Protein AF-A0A519UB08-F1 (afdb_monomer)

Structure (mmCIF, N/CA/C/O backbone):
data_AF-A0A519UB08-F1
#
_entry.id   AF-A0A519UB08-F1
#
loop_
_atom_site.group_PDB
_atom_site.id
_atom_site.type_symbol
_atom_site.label_atom_id
_atom_site.label_alt_id
_atom_site.label_comp_id
_atom_site.label_asym_id
_atom_site.label_entity_id
_atom_site.label_seq_id
_atom_site.pdbx_PDB_ins_code
_atom_site.Cartn_x
_atom_site.Cartn_y
_atom_site.Cartn_z
_atom_site.occupancy
_atom_site.B_iso_or_equiv
_atom_site.auth_seq_id
_atom_site.auth_comp_id
_atom_site.auth_asym_id
_atom_site.auth_atom_id
_atom_site.pdbx_PDB_model_num
ATOM 1 N N . MET A 1 1 ? 8.894 6.013 -10.004 1.00 46.44 1 MET A N 1
ATOM 2 C CA . MET A 1 1 ? 9.087 6.315 -11.440 1.00 46.44 1 MET A CA 1
ATOM 3 C C . MET A 1 1 ? 10.059 5.313 -12.076 1.00 46.44 1 MET A C 1
ATOM 5 O O . MET A 1 1 ? 11.119 5.698 -12.538 1.00 46.44 1 MET A O 1
ATOM 9 N N . CYS A 1 2 ? 9.689 4.027 -12.126 1.00 53.75 2 CYS A N 1
ATOM 10 C CA . CYS A 1 2 ? 10.427 3.008 -12.895 1.00 53.75 2 CYS A CA 1
ATOM 11 C C . CYS A 1 2 ? 9.650 2.524 -14.133 1.00 53.75 2 CYS A C 1
ATOM 13 O O . CYS A 1 2 ? 10.208 1.799 -14.945 1.00 53.75 2 CYS A O 1
ATOM 15 N N . ALA A 1 3 ? 8.389 2.946 -14.306 1.00 58.19 3 ALA A N 1
ATOM 16 C CA . ALA A 1 3 ? 7.498 2.404 -15.331 1.00 58.19 3 ALA A CA 1
ATOM 17 C C . ALA A 1 3 ? 7.994 2.671 -16.762 1.00 58.19 3 ALA A C 1
ATOM 19 O O . ALA A 1 3 ? 8.095 1.733 -17.538 1.00 58.19 3 ALA A O 1
ATOM 20 N N . ALA A 1 4 ? 8.403 3.902 -17.094 1.00 56.25 4 ALA A N 1
ATOM 21 C CA . ALA A 1 4 ? 8.854 4.228 -18.452 1.00 56.25 4 ALA A CA 1
ATOM 22 C C . ALA A 1 4 ? 10.179 3.535 -18.832 1.00 56.25 4 ALA A C 1
ATOM 24 O O . ALA A 1 4 ? 10.293 2.973 -19.916 1.00 56.25 4 ALA A O 1
ATOM 25 N N . ALA A 1 5 ? 11.174 3.509 -17.935 1.00 57.78 5 ALA A N 1
ATOM 26 C CA . ALA A 1 5 ? 12.449 2.827 -18.193 1.00 57.78 5 ALA A CA 1
ATOM 27 C C . ALA A 1 5 ? 12.296 1.294 -18.237 1.00 57.78 5 ALA A C 1
ATOM 29 O O . ALA A 1 5 ? 12.971 0.634 -19.028 1.00 57.78 5 ALA A O 1
ATOM 30 N N . ALA A 1 6 ? 11.386 0.732 -17.433 1.00 60.41 6 ALA A N 1
ATOM 31 C CA . ALA A 1 6 ? 11.046 -0.688 -17.473 1.00 60.41 6 ALA A CA 1
ATOM 32 C C . ALA A 1 6 ? 10.273 -1.056 -18.749 1.00 60.41 6 ALA A C 1
ATOM 34 O O . ALA A 1 6 ? 10.604 -2.050 -19.386 1.00 60.41 6 ALA A O 1
ATOM 35 N N . GLN A 1 7 ? 9.312 -0.230 -19.176 1.00 63.66 7 GLN A N 1
ATOM 36 C CA . GLN A 1 7 ? 8.574 -0.417 -20.431 1.00 63.66 7 GLN A CA 1
ATOM 37 C C . GLN A 1 7 ? 9.490 -0.309 -21.655 1.00 63.66 7 GLN A C 1
ATOM 39 O O . GLN A 1 7 ? 9.369 -1.111 -22.577 1.00 63.66 7 GLN A O 1
ATOM 44 N N . LEU A 1 8 ? 10.455 0.616 -21.648 1.00 65.19 8 LEU A N 1
ATOM 45 C CA . LEU A 1 8 ? 11.463 0.720 -22.709 1.00 65.19 8 LEU A CA 1
ATOM 46 C C . LEU A 1 8 ? 12.459 -0.449 -22.682 1.00 65.19 8 LEU A C 1
ATOM 48 O O . LEU A 1 8 ? 12.879 -0.913 -23.739 1.00 65.19 8 LEU A O 1
ATOM 52 N N . GLY A 1 9 ? 12.789 -0.977 -21.499 1.00 57.78 9 GLY A N 1
ATOM 53 C CA . GLY A 1 9 ? 13.555 -2.219 -21.359 1.00 57.78 9 GLY A CA 1
ATOM 54 C C . GLY A 1 9 ? 12.813 -3.440 -21.912 1.00 57.78 9 GLY A C 1
ATOM 55 O O . GLY A 1 9 ? 13.413 -4.265 -22.597 1.00 57.78 9 GLY A O 1
ATOM 56 N N . LEU A 1 10 ? 11.499 -3.516 -21.685 1.00 55.44 10 LEU A N 1
ATOM 57 C CA . LEU A 1 10 ? 10.636 -4.559 -22.238 1.00 55.44 10 LEU A CA 1
ATOM 58 C C . LEU A 1 10 ? 10.530 -4.436 -23.769 1.00 55.44 10 LEU A C 1
ATOM 60 O O . LEU A 1 10 ? 10.737 -5.407 -24.489 1.00 55.44 10 LEU A O 1
ATOM 64 N N . ALA A 1 11 ? 10.312 -3.225 -24.286 1.00 58.72 11 ALA A N 1
ATOM 65 C CA . ALA A 1 11 ? 10.303 -2.936 -25.722 1.00 58.72 11 ALA A CA 1
ATOM 66 C C . ALA A 1 11 ? 11.639 -3.303 -26.401 1.00 58.72 11 ALA A C 1
ATOM 68 O O . ALA A 1 11 ? 11.658 -3.871 -27.494 1.00 58.72 11 ALA A O 1
ATOM 69 N N . ALA A 1 12 ? 12.763 -3.044 -25.729 1.00 59.25 12 ALA A N 1
ATOM 70 C CA . ALA A 1 12 ? 14.092 -3.443 -26.183 1.00 59.25 12 ALA A CA 1
ATOM 71 C C . ALA A 1 12 ? 14.315 -4.966 -26.173 1.00 59.25 12 ALA A C 1
ATOM 73 O O . ALA A 1 12 ? 15.102 -5.463 -26.983 1.00 59.25 12 ALA A O 1
ATOM 74 N N . ALA A 1 13 ? 13.648 -5.702 -25.276 1.00 65.00 13 ALA A N 1
ATOM 75 C CA . ALA A 1 13 ? 13.647 -7.165 -25.265 1.00 65.00 13 ALA A CA 1
ATOM 76 C C . ALA A 1 13 ? 12.837 -7.749 -26.440 1.00 65.00 13 ALA A C 1
ATOM 78 O O . ALA A 1 13 ? 13.168 -8.822 -26.933 1.00 65.00 13 ALA A O 1
ATOM 79 N N . HIS A 1 14 ? 11.857 -7.001 -26.959 1.00 65.31 14 HIS A N 1
ATOM 80 C CA . HIS A 1 14 ? 11.093 -7.324 -28.171 1.00 65.31 14 HIS A CA 1
ATOM 81 C C . HIS A 1 14 ? 11.719 -6.774 -29.473 1.00 65.31 14 HIS A C 1
ATOM 83 O O . HIS A 1 14 ? 11.021 -6.565 -30.461 1.00 65.31 14 HIS A O 1
ATOM 89 N N . ASN A 1 15 ? 13.042 -6.558 -29.503 1.00 65.38 15 ASN A N 1
ATOM 90 C CA . ASN A 1 15 ? 13.818 -6.126 -30.681 1.00 65.38 15 ASN A CA 1
ATOM 91 C C . ASN A 1 15 ? 13.443 -4.760 -31.288 1.00 65.38 15 ASN A C 1
ATOM 93 O O . ASN A 1 15 ? 13.808 -4.466 -32.428 1.00 65.38 15 ASN A O 1
ATOM 97 N N . LEU A 1 16 ? 12.798 -3.870 -30.531 1.00 68.06 16 LEU A N 1
ATOM 98 C CA . LEU A 1 16 ? 12.629 -2.485 -30.970 1.00 68.06 16 LEU A CA 1
ATOM 99 C C . LEU A 1 16 ? 13.967 -1.742 -30.839 1.00 68.06 16 LEU A C 1
ATOM 101 O O . LEU A 1 16 ? 14.353 -1.287 -29.762 1.00 68.06 16 LEU A O 1
ATOM 105 N N . ALA A 1 17 ? 14.687 -1.631 -31.958 1.00 62.84 17 ALA A N 1
ATOM 106 C CA . ALA A 1 17 ? 16.029 -1.048 -32.049 1.00 62.84 17 ALA A CA 1
ATOM 107 C C . ALA A 1 17 ? 16.136 0.375 -31.459 1.00 62.84 17 ALA A C 1
ATOM 109 O O . ALA A 1 17 ? 17.162 0.750 -30.895 1.00 62.84 17 ALA A O 1
ATOM 110 N N . THR A 1 18 ? 15.057 1.158 -31.520 1.00 71.25 18 THR A N 1
ATOM 111 C CA . THR A 1 18 ? 14.985 2.531 -30.994 1.00 71.25 18 THR A CA 1
ATOM 112 C C . THR A 1 18 ? 14.777 2.607 -29.477 1.00 71.25 18 THR A C 1
ATOM 114 O O . THR A 1 18 ? 15.004 3.661 -28.881 1.00 71.25 18 THR A O 1
ATOM 117 N N . ALA A 1 19 ? 14.388 1.508 -28.822 1.00 73.94 19 ALA A N 1
ATOM 118 C CA . ALA A 1 19 ? 14.025 1.508 -27.405 1.00 73.94 19 ALA A CA 1
ATOM 119 C C . ALA A 1 19 ? 15.244 1.542 -26.468 1.00 73.94 19 ALA A C 1
ATOM 121 O O . ALA A 1 19 ? 15.178 2.134 -25.392 1.00 73.94 19 ALA A O 1
ATOM 122 N N . ARG A 1 20 ? 16.382 0.962 -26.877 1.00 75.50 20 ARG A N 1
ATOM 123 C CA . ARG A 1 20 ? 17.602 0.911 -26.047 1.00 75.50 20 ARG A CA 1
ATOM 124 C C . ARG A 1 20 ? 18.262 2.284 -25.844 1.00 75.50 20 ARG A C 1
ATOM 126 O O . ARG A 1 20 ? 18.583 2.604 -24.698 1.00 75.50 20 ARG A O 1
ATOM 133 N N . PRO A 1 21 ? 18.427 3.135 -26.878 1.00 78.69 21 PRO A N 1
ATOM 134 C CA . PRO A 1 21 ? 18.885 4.511 -26.674 1.00 78.69 21 PRO A CA 1
ATOM 135 C C . PRO A 1 21 ? 17.932 5.327 -25.790 1.00 78.69 21 PRO A C 1
ATOM 137 O O . PRO A 1 21 ? 18.381 6.060 -24.910 1.00 78.69 21 PRO A O 1
ATOM 140 N N . ALA A 1 22 ? 16.617 5.159 -25.973 1.00 79.00 22 ALA A N 1
ATOM 141 C CA . ALA A 1 22 ? 15.606 5.825 -25.153 1.00 79.00 22 ALA A CA 1
ATOM 142 C C . ALA A 1 22 ? 15.660 5.369 -23.682 1.00 79.00 22 ALA A C 1
ATOM 144 O O . ALA A 1 22 ? 15.527 6.191 -22.777 1.00 79.00 22 ALA A O 1
ATOM 145 N N . GLN A 1 23 ? 15.924 4.083 -23.430 1.00 78.31 23 GLN A N 1
ATOM 146 C CA . GLN A 1 23 ? 16.116 3.542 -22.084 1.00 78.31 23 GLN A CA 1
ATOM 147 C C . GLN A 1 23 ? 17.335 4.162 -21.389 1.00 78.31 23 GLN A C 1
ATOM 149 O O . GLN A 1 23 ? 17.236 4.553 -20.227 1.00 78.31 23 GLN A O 1
ATOM 154 N N . ALA A 1 24 ? 18.469 4.286 -22.087 1.00 80.19 24 ALA A N 1
ATOM 155 C CA . ALA A 1 24 ? 19.675 4.894 -21.524 1.00 80.19 24 ALA A CA 1
ATOM 156 C C . ALA A 1 24 ? 19.430 6.356 -21.105 1.00 80.19 24 ALA A C 1
ATOM 158 O O . ALA A 1 24 ? 19.791 6.751 -19.996 1.00 80.19 24 ALA A O 1
ATOM 159 N N . TRP A 1 25 ? 18.732 7.133 -21.940 1.00 77.88 25 TRP A N 1
ATOM 160 C CA . TRP A 1 25 ? 18.330 8.503 -21.607 1.00 77.88 25 TRP A CA 1
ATOM 161 C C . TRP A 1 25 ? 17.322 8.574 -20.459 1.00 77.88 25 TRP A C 1
ATOM 163 O O . TRP A 1 25 ? 17.465 9.415 -19.573 1.00 77.88 25 TRP A O 1
ATOM 173 N N . ALA A 1 26 ? 16.332 7.681 -20.428 1.00 77.81 26 ALA A N 1
ATOM 174 C CA . ALA A 1 26 ? 15.358 7.625 -19.343 1.00 77.81 26 ALA A CA 1
ATOM 175 C C . ALA A 1 26 ? 16.027 7.332 -17.988 1.00 77.81 26 ALA A C 1
ATOM 177 O O . ALA A 1 26 ? 15.677 7.959 -16.991 1.00 77.81 26 ALA A O 1
ATOM 178 N N . LEU A 1 27 ? 17.016 6.430 -17.955 1.00 76.81 27 LEU A N 1
ATOM 179 C CA . LEU A 1 27 ? 17.805 6.129 -16.754 1.00 76.81 27 LEU A CA 1
ATOM 180 C C . LEU A 1 27 ? 18.659 7.326 -16.319 1.00 76.81 27 LEU A C 1
ATOM 182 O O . LEU A 1 27 ? 18.700 7.652 -15.133 1.00 76.81 27 LEU A O 1
ATOM 186 N N . ALA A 1 28 ? 19.293 8.014 -17.272 1.00 78.12 28 ALA A N 1
ATOM 187 C CA . ALA A 1 28 ? 20.093 9.203 -16.990 1.00 78.12 28 ALA A CA 1
ATOM 188 C C . ALA A 1 28 ? 19.239 10.323 -16.372 1.00 78.12 28 ALA A C 1
ATOM 190 O O . ALA A 1 28 ? 19.578 10.855 -15.316 1.00 78.12 28 ALA A O 1
ATOM 191 N N . LEU A 1 29 ? 18.080 10.612 -16.974 1.00 73.38 29 LEU A N 1
ATOM 192 C CA . LEU A 1 29 ? 17.136 11.626 -16.491 1.00 73.38 29 LEU A CA 1
ATOM 193 C C . LEU A 1 29 ? 16.456 11.236 -15.170 1.00 73.38 29 LEU A C 1
ATOM 195 O O . LEU A 1 29 ? 16.048 12.114 -14.414 1.00 73.38 29 LEU A O 1
ATOM 199 N N . ALA A 1 30 ? 16.349 9.939 -14.873 1.00 67.12 30 ALA A N 1
ATOM 200 C CA . ALA A 1 30 ? 15.850 9.424 -13.599 1.00 67.12 30 ALA A CA 1
ATOM 201 C C . ALA A 1 30 ? 16.894 9.468 -12.465 1.00 67.12 30 ALA A C 1
ATOM 203 O O . ALA A 1 30 ? 16.614 8.989 -11.366 1.00 67.12 30 ALA A O 1
ATOM 204 N N . GLY A 1 31 ? 18.088 10.020 -12.714 1.00 72.00 31 GLY A N 1
ATOM 205 C CA . GLY A 1 31 ? 19.156 10.113 -11.719 1.00 72.00 31 GLY A CA 1
ATOM 206 C C . GLY A 1 31 ? 19.908 8.799 -11.496 1.00 72.00 31 GLY A C 1
ATOM 207 O O . GLY A 1 31 ? 20.496 8.612 -10.437 1.00 72.00 31 GLY A O 1
ATOM 208 N N . GLN A 1 32 ? 19.904 7.885 -12.473 1.00 76.50 32 GLN A N 1
ATOM 209 C CA . GLN A 1 32 ? 20.637 6.613 -12.426 1.00 76.50 32 GLN A CA 1
ATOM 210 C C . GLN A 1 32 ? 21.772 6.583 -13.471 1.00 76.50 32 GLN A C 1
ATOM 212 O O . GLN A 1 32 ? 21.718 5.802 -14.429 1.00 76.50 32 GLN A O 1
ATOM 217 N N . PRO A 1 33 ? 22.816 7.423 -13.325 1.00 76.50 33 PRO A N 1
ATOM 218 C CA . PRO A 1 33 ? 23.857 7.584 -14.341 1.00 76.50 33 PRO A CA 1
ATOM 219 C C . PRO A 1 33 ? 24.670 6.304 -14.577 1.00 76.50 33 PRO A C 1
ATOM 221 O O . PRO A 1 33 ? 25.009 6.008 -15.720 1.00 76.50 33 PRO A O 1
ATOM 224 N N . ASP A 1 34 ? 24.928 5.498 -13.542 1.00 75.69 34 ASP A N 1
ATOM 225 C CA . ASP A 1 34 ? 25.678 4.242 -13.692 1.00 75.69 34 ASP A CA 1
ATOM 226 C C . ASP A 1 34 ? 24.890 3.193 -14.485 1.00 75.69 34 ASP A C 1
ATOM 228 O O . ASP A 1 34 ? 25.441 2.504 -15.347 1.00 75.69 34 ASP A O 1
ATOM 232 N N . SER A 1 35 ? 23.570 3.136 -14.278 1.00 79.00 35 SER A N 1
ATOM 233 C CA . SER A 1 35 ? 22.683 2.265 -15.059 1.00 79.00 35 SER A CA 1
ATOM 234 C C . SER A 1 35 ? 22.573 2.736 -16.511 1.00 79.00 35 SER A C 1
ATOM 236 O O . SER A 1 35 ? 22.609 1.917 -17.429 1.00 79.00 35 SER A O 1
ATOM 238 N N . ALA A 1 36 ? 22.518 4.051 -16.745 1.00 80.69 36 ALA A N 1
ATOM 239 C CA . ALA A 1 36 ? 22.548 4.621 -18.090 1.00 80.69 36 ALA A CA 1
ATOM 240 C C . ALA A 1 36 ? 23.856 4.292 -18.835 1.00 80.69 36 ALA A C 1
ATOM 242 O O . ALA A 1 36 ? 23.812 3.881 -19.997 1.00 80.69 36 ALA A O 1
ATOM 243 N N . ARG A 1 37 ? 25.014 4.394 -18.161 1.00 81.62 37 ARG A N 1
ATOM 244 C CA . ARG A 1 37 ? 26.322 4.017 -18.731 1.00 81.62 37 ARG A CA 1
ATOM 245 C C . ARG A 1 37 ? 26.382 2.537 -19.082 1.00 81.62 37 ARG A C 1
ATOM 247 O O . ARG A 1 37 ? 26.845 2.205 -20.168 1.00 81.62 37 ARG A O 1
ATOM 254 N N . ALA A 1 38 ? 25.883 1.657 -18.216 1.00 82.38 38 ALA A N 1
ATOM 255 C CA . ALA A 1 38 ? 25.860 0.221 -18.485 1.00 82.38 38 ALA A CA 1
ATOM 256 C C . ALA A 1 38 ? 25.028 -0.119 -19.738 1.00 82.38 38 ALA A C 1
ATOM 258 O O . ALA A 1 38 ? 25.440 -0.940 -20.559 1.00 82.38 38 ALA A O 1
ATOM 259 N N . VAL A 1 39 ? 23.880 0.542 -19.934 1.00 81.31 39 VAL A N 1
ATOM 260 C CA . VAL A 1 39 ? 23.062 0.375 -21.150 1.00 81.31 39 VAL A CA 1
ATOM 261 C C . VAL A 1 39 ? 23.777 0.937 -22.385 1.00 81.31 39 VAL A C 1
ATOM 263 O O . VAL A 1 39 ? 23.807 0.278 -23.424 1.00 81.31 39 VAL A O 1
ATOM 266 N N . ALA A 1 40 ? 24.416 2.104 -22.275 1.00 84.50 40 ALA A N 1
ATOM 267 C CA . ALA A 1 40 ? 25.185 2.702 -23.366 1.00 84.50 40 ALA A CA 1
ATOM 268 C C . ALA A 1 40 ? 26.414 1.857 -23.767 1.00 84.50 40 ALA A C 1
ATOM 270 O O . ALA A 1 40 ? 26.675 1.677 -24.954 1.00 84.50 40 ALA A O 1
ATOM 271 N N . GLN A 1 41 ? 27.120 1.248 -22.810 1.00 86.56 41 GLN A N 1
ATOM 272 C CA . GLN A 1 41 ? 28.219 0.311 -23.084 1.00 86.56 41 GLN A CA 1
ATOM 273 C C . GLN A 1 41 ? 27.735 -0.937 -23.831 1.00 86.56 41 GLN A C 1
ATOM 275 O O . GLN A 1 41 ? 28.374 -1.369 -24.789 1.00 86.56 41 GLN A O 1
ATOM 280 N N . ARG A 1 42 ? 26.573 -1.486 -23.453 1.00 82.62 42 ARG A N 1
ATOM 281 C CA . ARG A 1 42 ? 25.960 -2.626 -24.157 1.00 82.62 42 ARG A CA 1
ATOM 282 C C . ARG A 1 42 ? 25.529 -2.279 -25.584 1.00 82.62 42 ARG A C 1
ATOM 284 O O . ARG A 1 42 ? 25.587 -3.147 -26.448 1.00 82.62 42 ARG A O 1
ATOM 291 N N . LEU A 1 43 ? 25.134 -1.031 -25.846 1.00 83.56 43 LEU A N 1
ATOM 292 C CA . LEU A 1 43 ? 24.859 -0.540 -27.203 1.00 83.56 43 LEU A CA 1
ATOM 293 C C . LEU A 1 43 ? 26.124 -0.513 -28.072 1.00 83.56 43 LEU A C 1
ATOM 295 O O . LEU A 1 43 ? 26.077 -0.909 -29.233 1.00 83.56 43 LEU A O 1
ATOM 299 N N . VAL A 1 44 ? 27.262 -0.100 -27.507 1.00 86.62 44 VAL A N 1
ATOM 300 C CA . VAL A 1 44 ? 28.554 -0.081 -28.215 1.00 86.62 44 VAL A CA 1
ATOM 301 C C . VAL A 1 44 ? 29.097 -1.493 -28.451 1.00 86.62 44 VAL A C 1
ATOM 303 O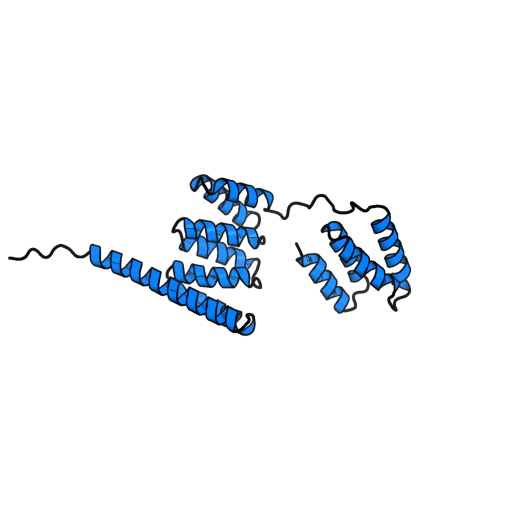 O . VAL A 1 44 ? 29.605 -1.780 -29.534 1.00 86.62 44 VAL A O 1
ATOM 306 N N . ALA A 1 45 ? 28.961 -2.384 -27.466 1.00 82.25 45 ALA A N 1
ATOM 307 C CA . ALA A 1 45 ? 29.409 -3.776 -27.549 1.00 82.25 45 ALA A CA 1
ATOM 308 C C . ALA A 1 45 ? 28.456 -4.688 -28.350 1.00 82.25 45 ALA A C 1
ATOM 310 O O . ALA A 1 45 ? 28.763 -5.856 -28.582 1.00 82.25 45 ALA A O 1
ATOM 311 N N . GLY A 1 46 ? 27.290 -4.177 -28.755 1.00 81.50 46 GLY A N 1
ATOM 312 C CA . GLY A 1 46 ? 26.265 -4.947 -29.444 1.00 81.50 46 GLY A CA 1
ATOM 313 C C . GLY A 1 46 ? 26.627 -5.331 -30.892 1.00 81.50 46 GLY A C 1
ATOM 314 O O . GLY A 1 46 ? 27.467 -4.692 -31.541 1.00 81.50 46 GLY A O 1
ATOM 315 N N . PRO A 1 47 ? 25.949 -6.359 -31.440 1.00 73.75 47 PRO A N 1
ATOM 316 C CA . PRO A 1 47 ? 26.130 -6.794 -32.826 1.00 73.75 47 PRO A CA 1
ATOM 317 C C . PRO A 1 47 ? 25.571 -5.791 -33.850 1.00 73.75 47 PRO A C 1
ATOM 319 O O . PRO A 1 47 ? 25.990 -5.803 -35.004 1.00 73.75 47 PRO A O 1
ATOM 322 N N . ASP A 1 48 ? 24.663 -4.898 -33.438 1.00 78.00 48 ASP A N 1
ATOM 323 C CA . ASP A 1 48 ? 24.078 -3.873 -34.306 1.00 78.00 48 ASP A CA 1
ATOM 324 C C . ASP A 1 48 ? 25.048 -2.696 -34.510 1.00 78.00 48 ASP A C 1
ATOM 326 O O . ASP A 1 48 ? 25.165 -1.782 -33.687 1.00 78.00 48 ASP A O 1
ATOM 330 N N . THR A 1 49 ? 25.748 -2.715 -35.643 1.00 78.12 49 THR A N 1
ATOM 331 C CA . THR A 1 49 ? 26.723 -1.692 -36.045 1.00 78.12 49 THR A CA 1
ATOM 332 C C . THR A 1 49 ? 26.111 -0.303 -36.213 1.00 78.12 49 THR A C 1
ATOM 334 O O . THR A 1 49 ? 26.826 0.684 -36.034 1.00 78.12 49 THR A O 1
ATOM 337 N N . LYS A 1 50 ? 24.801 -0.195 -36.479 1.00 81.31 50 LYS A N 1
ATOM 338 C CA . LYS A 1 50 ? 24.105 1.094 -36.621 1.00 81.31 50 LYS A CA 1
ATOM 339 C C . LYS A 1 50 ? 23.885 1.785 -35.272 1.00 81.31 50 LYS A C 1
ATOM 341 O O . LYS A 1 50 ? 23.768 3.006 -35.226 1.00 81.31 50 LYS A O 1
ATOM 346 N N . GLN A 1 51 ? 23.871 1.029 -34.172 1.00 78.06 51 GLN A N 1
ATOM 347 C CA . GLN A 1 51 ? 23.653 1.558 -32.818 1.00 78.06 51 GLN A CA 1
ATOM 348 C C . GLN A 1 51 ? 24.947 1.932 -32.085 1.00 78.06 51 GLN A C 1
ATOM 350 O O . GLN A 1 51 ? 24.906 2.691 -31.116 1.00 78.06 51 GLN A O 1
ATOM 355 N N . ARG A 1 52 ? 26.106 1.464 -32.561 1.00 84.38 52 ARG A N 1
ATOM 356 C CA . ARG A 1 52 ? 27.418 1.809 -31.991 1.00 84.38 52 ARG A CA 1
ATOM 357 C C . ARG A 1 52 ? 27.694 3.316 -31.914 1.00 84.38 52 ARG A C 1
ATOM 359 O O . ARG A 1 52 ? 28.071 3.755 -30.826 1.00 84.38 52 ARG A O 1
ATOM 366 N N . PRO A 1 53 ? 27.488 4.126 -32.977 1.00 84.62 53 PRO A N 1
ATOM 367 C CA . PRO A 1 53 ? 27.718 5.569 -32.886 1.00 84.62 53 PRO A CA 1
ATOM 368 C C . PRO A 1 53 ? 26.776 6.238 -31.876 1.00 84.62 53 PRO A C 1
ATOM 370 O O . PRO A 1 53 ? 27.200 7.122 -31.135 1.00 84.62 53 PRO A O 1
ATOM 373 N N . VAL A 1 54 ? 25.531 5.763 -31.768 1.00 83.38 54 VAL A N 1
ATOM 374 C CA . VAL A 1 54 ? 24.555 6.257 -30.783 1.00 83.38 54 VAL A CA 1
ATOM 375 C C . VAL A 1 54 ? 25.009 5.937 -29.356 1.00 83.38 54 VAL A C 1
ATOM 377 O O . VAL A 1 54 ? 24.961 6.804 -28.486 1.00 83.38 54 VAL A O 1
ATOM 380 N N . GLY A 1 55 ? 25.510 4.722 -29.112 1.00 84.69 55 GLY A N 1
ATOM 381 C CA . GLY A 1 55 ? 26.080 4.328 -27.821 1.00 84.69 55 GLY A CA 1
ATOM 382 C C . GLY A 1 55 ? 27.320 5.145 -27.434 1.00 84.69 55 GLY A C 1
ATOM 383 O O . GLY A 1 55 ? 27.442 5.559 -26.282 1.00 84.69 55 GLY A O 1
ATOM 384 N N . GLN A 1 56 ? 28.208 5.437 -28.391 1.00 85.88 56 GLN A N 1
ATOM 385 C CA . GLN A 1 56 ? 29.397 6.271 -28.170 1.00 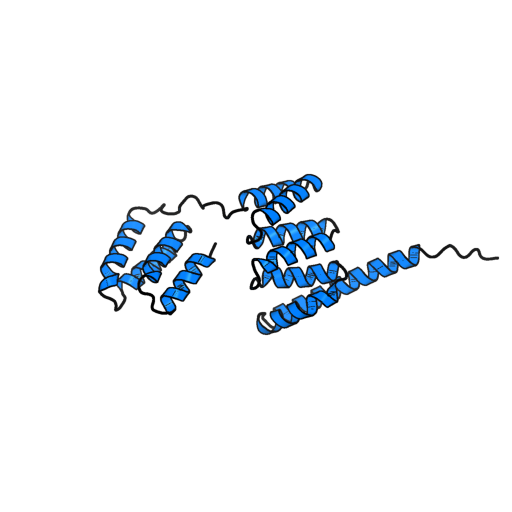85.88 56 GLN A CA 1
ATOM 386 C C . GLN A 1 56 ? 29.028 7.725 -27.852 1.00 85.88 56 GLN A C 1
ATOM 388 O O . GLN A 1 56 ? 29.563 8.294 -26.900 1.00 85.88 56 GLN A O 1
ATOM 393 N N . GLN A 1 57 ? 28.078 8.309 -28.589 1.00 84.88 57 GLN A N 1
ATOM 394 C CA . GLN A 1 57 ? 27.558 9.651 -28.308 1.00 84.88 57 GLN A CA 1
ATOM 395 C C . GLN A 1 57 ? 26.908 9.731 -26.919 1.00 84.88 57 GLN A C 1
ATOM 397 O O . GLN A 1 57 ? 27.128 10.699 -26.195 1.00 84.88 57 GLN A O 1
ATOM 402 N N . LEU A 1 58 ? 26.167 8.696 -26.509 1.00 81.06 58 LEU A N 1
ATOM 403 C CA . LEU A 1 58 ? 25.580 8.593 -25.169 1.00 81.06 58 LEU A CA 1
ATOM 404 C C . LEU A 1 58 ? 26.647 8.532 -24.071 1.00 81.06 58 LEU A C 1
ATOM 406 O O . LEU A 1 58 ? 26.527 9.235 -23.072 1.00 81.06 58 LEU A O 1
ATOM 410 N N . LEU A 1 59 ? 27.706 7.738 -24.251 1.00 85.25 59 LEU A N 1
ATOM 411 C CA . LEU A 1 59 ? 28.814 7.689 -23.292 1.00 85.25 59 LEU A CA 1
ATOM 412 C C . LEU A 1 59 ? 29.544 9.031 -23.191 1.00 85.25 59 LEU A C 1
ATOM 414 O O . LEU A 1 59 ? 29.844 9.465 -22.081 1.00 85.25 59 LEU A O 1
ATOM 418 N N . ALA A 1 60 ? 29.771 9.710 -24.319 1.00 84.81 60 ALA A N 1
ATOM 419 C CA . ALA A 1 60 ? 30.378 11.037 -24.339 1.00 84.81 60 ALA A CA 1
ATOM 420 C C . ALA A 1 60 ? 29.500 12.079 -23.622 1.00 84.81 60 ALA A C 1
ATOM 422 O O . ALA A 1 60 ? 30.005 12.834 -22.794 1.00 84.81 60 ALA A O 1
ATOM 423 N N . ALA A 1 61 ? 28.185 12.075 -23.862 1.00 80.38 61 ALA A N 1
ATOM 424 C CA . ALA A 1 61 ? 27.242 12.963 -23.181 1.00 80.38 61 ALA A CA 1
ATOM 425 C C . ALA A 1 61 ? 27.178 12.697 -21.664 1.00 80.38 61 ALA A C 1
ATOM 427 O O . ALA A 1 61 ? 27.196 13.634 -20.867 1.00 80.38 61 ALA A O 1
ATOM 428 N N . LEU A 1 62 ? 27.167 11.422 -21.253 1.00 77.06 62 LEU A N 1
ATOM 429 C CA . LEU A 1 62 ? 27.167 11.014 -19.842 1.00 77.06 62 LEU A CA 1
ATOM 430 C C . LEU A 1 62 ? 28.486 11.334 -19.121 1.00 77.06 62 LEU A C 1
ATOM 432 O O . LEU A 1 62 ? 28.475 11.563 -17.912 1.00 77.06 62 LEU A O 1
ATOM 436 N N . ALA A 1 63 ? 29.613 11.337 -19.837 1.00 79.38 63 ALA A N 1
ATOM 437 C CA . ALA A 1 63 ? 30.921 11.713 -19.302 1.00 79.38 63 ALA A CA 1
ATOM 438 C C . ALA A 1 63 ? 31.095 13.238 -19.211 1.00 79.38 63 ALA A C 1
ATOM 440 O O . ALA A 1 63 ? 31.641 13.734 -18.229 1.00 79.38 63 ALA A O 1
ATOM 441 N N . ALA A 1 64 ? 30.594 13.982 -20.203 1.00 77.00 64 ALA A N 1
ATOM 442 C CA . ALA A 1 64 ? 30.656 15.444 -20.243 1.00 77.00 64 ALA A CA 1
ATOM 443 C C . ALA A 1 64 ? 29.727 16.117 -19.219 1.00 77.00 64 ALA A C 1
ATOM 445 O O . ALA A 1 64 ? 29.888 17.295 -18.909 1.00 77.00 64 ALA A O 1
ATOM 446 N N . SER A 1 65 ? 28.727 15.403 -18.703 1.00 64.12 65 SER A N 1
ATOM 447 C CA . SER A 1 65 ? 27.766 15.945 -17.743 1.00 64.12 65 SER A CA 1
ATOM 448 C C . SER A 1 65 ? 27.481 14.942 -16.618 1.00 64.12 65 SER A C 1
ATOM 450 O O . SER A 1 65 ? 26.443 14.277 -16.619 1.00 64.12 65 SER A O 1
ATOM 452 N N . PRO A 1 66 ? 28.371 14.849 -15.607 1.00 59.44 66 PRO A N 1
ATOM 453 C CA . PRO A 1 66 ? 28.176 13.974 -14.445 1.00 59.44 66 PRO A CA 1
ATOM 454 C C . PRO A 1 66 ? 26.916 14.315 -13.625 1.00 59.44 66 PRO A C 1
ATOM 456 O O . PRO A 1 66 ? 26.430 13.469 -12.881 1.00 59.44 66 PRO A O 1
ATOM 459 N N . ASN A 1 67 ? 26.348 15.514 -13.815 1.00 58.25 67 ASN A N 1
ATOM 460 C CA . ASN A 1 67 ? 25.102 15.992 -13.206 1.00 58.25 67 ASN A CA 1
ATOM 461 C C . ASN A 1 67 ? 23.908 16.017 -14.188 1.00 58.25 67 ASN A C 1
ATOM 463 O O . ASN A 1 67 ? 23.046 16.886 -14.097 1.00 58.25 67 ASN A O 1
ATOM 467 N N . LEU A 1 68 ? 23.810 15.058 -15.118 1.00 55.44 68 LEU A N 1
ATOM 468 C CA . LEU A 1 68 ? 22.612 14.877 -15.967 1.00 55.44 68 LEU A CA 1
ATOM 469 C C . LEU A 1 68 ? 21.355 14.438 -15.206 1.00 55.44 68 LEU A C 1
ATOM 471 O O . LEU A 1 68 ? 20.291 14.312 -15.816 1.00 55.44 68 LEU A O 1
ATOM 475 N N . ALA A 1 69 ? 21.460 14.209 -13.895 1.00 49.91 69 ALA A N 1
ATOM 476 C CA . ALA A 1 69 ? 20.297 14.119 -13.037 1.00 49.91 69 ALA A CA 1
ATOM 477 C C . ALA A 1 69 ? 19.515 15.429 -13.179 1.00 49.91 69 ALA A C 1
ATOM 479 O O . ALA A 1 69 ? 19.848 16.445 -12.568 1.00 49.91 69 ALA A O 1
ATOM 480 N N . ALA A 1 70 ? 18.470 15.407 -14.010 1.00 48.25 70 ALA A N 1
ATOM 481 C CA . ALA A 1 70 ? 17.453 16.437 -13.967 1.00 48.25 70 ALA A CA 1
ATOM 482 C C . ALA A 1 70 ? 17.057 16.591 -12.490 1.00 48.25 70 ALA A C 1
ATOM 484 O O . ALA A 1 70 ? 16.919 15.558 -11.821 1.00 48.25 70 ALA A O 1
ATOM 485 N N . PRO A 1 71 ? 16.899 17.822 -11.957 1.00 44.56 71 PRO A N 1
ATOM 486 C CA . PRO A 1 71 ? 16.377 17.996 -10.607 1.00 44.56 71 PRO A CA 1
ATOM 487 C C . PRO A 1 71 ? 15.130 17.135 -10.539 1.00 44.56 71 PRO A C 1
ATOM 489 O O . PRO A 1 71 ? 14.242 17.339 -11.371 1.00 44.56 71 PRO A O 1
ATOM 492 N N . ALA A 1 72 ? 15.162 16.103 -9.683 1.00 47.03 72 ALA A N 1
ATOM 493 C CA . ALA A 1 72 ? 14.224 14.991 -9.713 1.00 47.03 72 ALA A CA 1
ATOM 494 C C . ALA A 1 72 ? 12.834 15.574 -9.912 1.00 47.03 72 ALA A C 1
ATOM 496 O O . ALA A 1 72 ? 12.312 16.216 -8.997 1.00 47.03 72 ALA A O 1
ATOM 497 N N . ARG A 1 73 ? 12.296 15.473 -11.140 1.00 45.50 73 ARG A N 1
ATOM 498 C CA . ARG A 1 73 ? 11.007 16.095 -11.439 1.00 45.50 73 ARG A CA 1
ATOM 499 C C . ARG A 1 73 ? 10.075 15.501 -10.401 1.00 45.50 73 ARG A C 1
ATOM 501 O O . ARG A 1 73 ? 10.032 14.269 -10.320 1.00 45.50 73 ARG A O 1
ATOM 508 N N . PRO A 1 74 ? 9.452 16.322 -9.540 1.00 50.62 74 PRO A N 1
ATOM 509 C CA . PRO A 1 74 ? 8.709 15.789 -8.420 1.00 50.62 74 PRO A CA 1
ATOM 510 C C . PRO A 1 74 ? 7.708 14.814 -9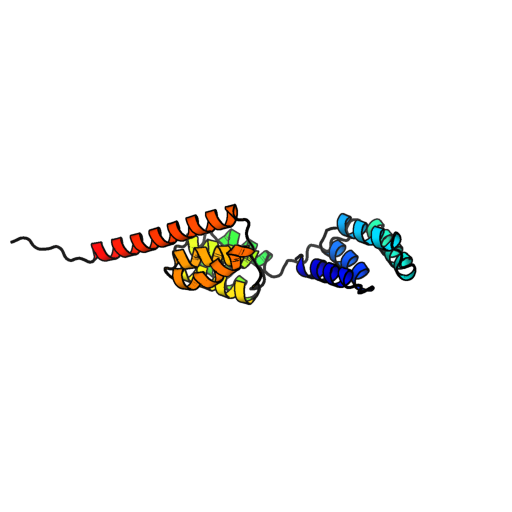.017 1.00 50.62 74 PRO A C 1
ATOM 512 O O . PRO A 1 74 ? 6.902 15.209 -9.860 1.00 50.62 74 PRO A O 1
ATOM 515 N N . VAL A 1 75 ? 7.815 13.529 -8.650 1.00 55.28 75 VAL A N 1
ATOM 516 C CA . VAL A 1 75 ? 6.760 12.560 -8.955 1.00 55.28 75 VAL A CA 1
ATOM 517 C C . VAL A 1 75 ? 5.480 13.267 -8.549 1.00 55.28 75 VAL A C 1
ATOM 519 O O . VAL A 1 75 ? 5.419 13.795 -7.433 1.00 55.28 75 VAL A O 1
ATOM 522 N N . VAL A 1 76 ? 4.530 13.393 -9.471 1.00 60.72 76 VAL A N 1
ATOM 523 C CA . VAL A 1 76 ? 3.320 14.173 -9.221 1.00 60.72 76 VAL A CA 1
ATOM 524 C C . VAL A 1 76 ? 2.711 13.677 -7.906 1.00 60.72 76 VAL A C 1
ATOM 526 O O . VAL A 1 76 ? 2.572 12.474 -7.673 1.00 60.72 76 VAL A O 1
ATOM 529 N N . GLY A 1 77 ? 2.501 14.611 -6.982 1.00 70.19 77 GLY A N 1
ATOM 530 C CA . GLY A 1 77 ? 2.043 14.312 -5.630 1.00 70.19 77 GLY A CA 1
ATOM 531 C C . GLY A 1 77 ? 3.124 14.112 -4.557 1.00 70.19 77 GLY A C 1
ATOM 532 O O . GLY A 1 77 ? 2.770 14.195 -3.395 1.00 70.19 77 GLY A O 1
ATOM 533 N N . ASN A 1 78 ? 4.425 13.951 -4.836 1.00 78.06 78 ASN A N 1
ATOM 534 C CA . ASN A 1 78 ? 5.438 13.730 -3.776 1.00 78.06 78 ASN A CA 1
ATOM 535 C C . ASN A 1 78 ? 5.593 14.914 -2.813 1.00 78.06 78 ASN A C 1
ATOM 537 O O . ASN A 1 78 ? 5.730 14.723 -1.608 1.00 78.06 78 ASN A O 1
ATOM 541 N N . VAL A 1 79 ? 5.560 16.143 -3.333 1.00 84.25 79 VAL A N 1
ATOM 542 C CA . VAL A 1 79 ? 5.595 17.348 -2.487 1.00 84.25 79 VAL A CA 1
ATOM 543 C C . VAL A 1 79 ? 4.328 17.430 -1.635 1.00 84.25 79 VAL A C 1
ATOM 545 O O . VAL A 1 79 ? 4.385 17.804 -0.467 1.00 84.25 79 VAL A O 1
ATOM 548 N N . LEU A 1 80 ? 3.182 17.054 -2.206 1.00 85.69 80 LEU A N 1
ATOM 549 C CA . LEU A 1 80 ? 1.904 17.054 -1.504 1.00 85.69 80 LEU A CA 1
ATOM 550 C C . LEU A 1 80 ? 1.834 15.928 -0.457 1.00 85.69 80 LEU A C 1
ATOM 552 O O . LEU A 1 80 ? 1.358 16.166 0.645 1.00 85.69 80 LEU A O 1
ATOM 556 N N . LEU A 1 81 ? 2.400 14.758 -0.754 1.00 89.44 81 LEU A N 1
ATOM 557 C CA . LEU A 1 81 ? 2.586 13.638 0.164 1.00 89.44 81 LEU A CA 1
ATOM 558 C C . LEU A 1 81 ? 3.460 14.039 1.354 1.00 89.44 81 LEU A C 1
ATOM 560 O O . LEU A 1 81 ? 3.062 13.823 2.492 1.00 89.44 81 LEU A O 1
ATOM 564 N N . ALA A 1 82 ? 4.610 14.673 1.112 1.00 90.56 82 ALA A N 1
ATOM 565 C CA . ALA A 1 82 ? 5.479 15.147 2.188 1.00 90.56 82 ALA A CA 1
ATOM 566 C C . ALA A 1 82 ? 4.753 16.155 3.096 1.00 90.56 82 ALA A C 1
ATOM 568 O O . ALA A 1 82 ? 4.835 16.062 4.319 1.00 90.56 82 ALA A O 1
ATOM 569 N N . LYS A 1 83 ? 3.977 17.078 2.510 1.00 90.31 83 LYS A N 1
ATOM 570 C CA . LYS A 1 83 ? 3.128 18.007 3.273 1.00 90.31 83 LYS A CA 1
ATOM 571 C C . LYS A 1 83 ? 2.037 17.280 4.062 1.00 90.31 83 LYS A C 1
ATOM 573 O O . LYS A 1 83 ? 1.791 17.642 5.208 1.00 90.31 83 LYS A O 1
ATOM 578 N N . ALA A 1 84 ? 1.391 16.272 3.473 1.00 91.50 84 ALA A N 1
ATOM 579 C CA . ALA A 1 84 ? 0.361 15.475 4.138 1.00 91.50 84 ALA A CA 1
ATOM 580 C C . ALA A 1 84 ? 0.932 14.736 5.356 1.00 91.50 84 ALA A C 1
ATOM 582 O O . ALA A 1 84 ? 0.359 14.821 6.437 1.00 91.50 84 ALA A O 1
ATOM 583 N N . GLN A 1 85 ? 2.106 14.119 5.200 1.00 92.56 85 GLN A N 1
ATOM 584 C CA . GLN A 1 85 ? 2.829 13.428 6.270 1.00 92.56 85 GLN A CA 1
ATOM 585 C C . GLN A 1 85 ? 3.230 14.376 7.405 1.00 92.56 85 GLN A C 1
ATOM 587 O O . GLN A 1 85 ? 3.008 14.081 8.574 1.00 92.56 85 GLN A O 1
ATOM 592 N N . GLN A 1 86 ? 3.760 15.556 7.078 1.00 93.25 86 GLN A N 1
ATOM 593 C CA . GLN A 1 86 ? 4.082 16.579 8.081 1.00 93.25 86 GLN A CA 1
ATOM 594 C C . GLN A 1 86 ? 2.843 17.096 8.823 1.00 93.25 86 GLN A C 1
ATOM 596 O O . GLN A 1 86 ? 2.944 17.540 9.965 1.00 93.25 86 GLN A O 1
ATOM 601 N N . ALA A 1 87 ? 1.677 17.049 8.180 1.00 93.38 87 ALA A N 1
ATOM 602 C CA . ALA A 1 87 ? 0.411 17.456 8.763 1.00 93.38 87 ALA A CA 1
ATOM 603 C C . ALA A 1 87 ? -0.293 16.333 9.542 1.00 93.38 87 ALA A C 1
ATOM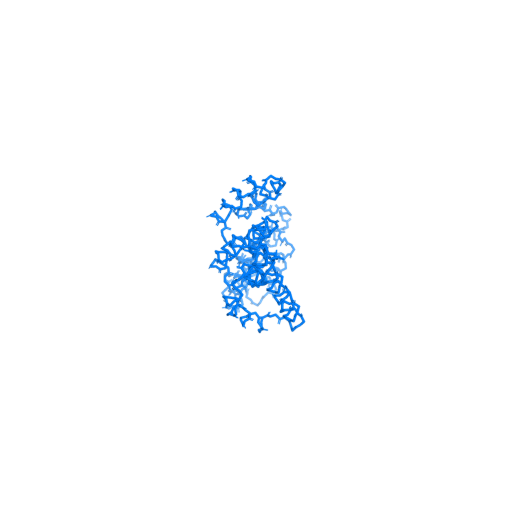 605 O O . ALA A 1 87 ? -1.339 16.612 10.122 1.00 93.38 87 ALA A O 1
ATOM 606 N N . GLU A 1 88 ? 0.234 15.101 9.598 1.00 92.44 88 GLU A N 1
ATOM 607 C CA . GLU A 1 88 ? -0.379 13.983 10.343 1.00 92.44 88 GLU A CA 1
ATOM 608 C C . GLU A 1 88 ? -0.685 14.292 11.820 1.00 92.44 88 GLU A C 1
ATOM 610 O O . GLU A 1 88 ? -1.752 13.878 12.280 1.00 92.44 88 GLU A O 1
ATOM 615 N N . PRO A 1 89 ? 0.128 15.088 12.554 1.00 93.94 89 PRO A N 1
ATOM 616 C CA . PRO A 1 89 ? -0.225 15.542 13.903 1.00 93.94 89 PRO A CA 1
ATOM 617 C C . PRO A 1 89 ? -1.497 16.408 13.963 1.00 93.94 89 PRO A C 1
ATOM 619 O O . PRO A 1 89 ? -2.054 16.626 15.035 1.00 93.94 89 PRO A O 1
ATOM 622 N N . ARG A 1 90 ? -1.955 16.936 12.821 1.00 95.25 90 ARG A N 1
ATOM 623 C CA . ARG A 1 90 ? -3.154 17.768 12.662 1.00 95.25 90 ARG A CA 1
ATOM 624 C C . ARG A 1 90 ? -4.159 17.043 11.757 1.00 95.25 90 ARG A C 1
ATOM 626 O O . ARG A 1 90 ? -4.211 17.312 10.552 1.00 95.25 90 ARG A O 1
ATOM 633 N N . PRO A 1 91 ? -5.016 16.168 12.310 1.00 91.69 91 PRO A N 1
ATOM 634 C CA . PRO A 1 91 ? -5.798 15.206 11.529 1.00 91.69 91 PRO A CA 1
ATOM 635 C C . PRO A 1 91 ? -6.704 15.846 10.471 1.00 91.69 91 PRO A C 1
ATOM 637 O O . PRO A 1 91 ? -6.814 15.33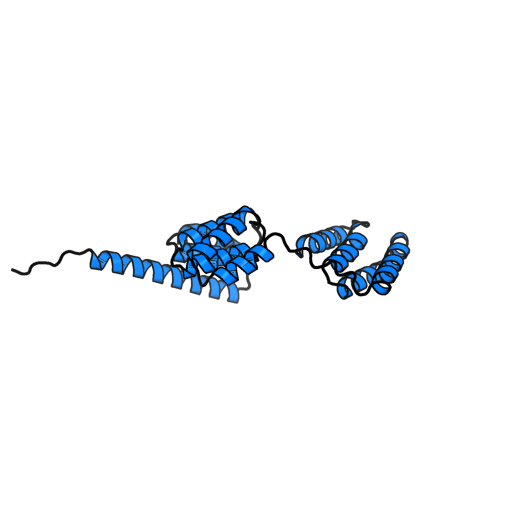7 9.355 1.00 91.69 91 PRO A O 1
ATOM 640 N N . ALA A 1 92 ? -7.306 16.999 10.771 1.00 93.25 92 ALA A N 1
ATOM 641 C CA . ALA A 1 92 ? -8.139 17.727 9.815 1.00 93.25 92 ALA A CA 1
ATOM 642 C C . ALA A 1 92 ? -7.334 18.255 8.612 1.00 93.25 92 ALA A C 1
ATOM 644 O O . ALA A 1 92 ? -7.816 18.228 7.479 1.00 93.25 92 ALA A O 1
ATOM 645 N N . GLN A 1 93 ? -6.099 18.715 8.839 1.00 93.44 93 GLN A N 1
ATOM 646 C CA . GLN A 1 93 ? -5.228 19.219 7.778 1.00 93.44 93 GLN A CA 1
ATOM 647 C C . GLN A 1 93 ? -4.667 18.069 6.934 1.00 93.44 93 GLN A C 1
ATOM 649 O O . GLN A 1 93 ? -4.738 18.134 5.707 1.00 93.44 93 GLN A O 1
ATOM 654 N N . ALA A 1 94 ? -4.178 17.002 7.575 1.00 93.81 94 ALA A N 1
ATOM 655 C CA . ALA A 1 94 ? -3.720 15.800 6.881 1.00 93.81 94 ALA A CA 1
ATOM 656 C C . ALA A 1 94 ? -4.826 15.174 6.027 1.00 93.81 94 ALA A C 1
ATOM 658 O O . ALA A 1 94 ? -4.584 14.859 4.867 1.00 93.81 94 ALA A O 1
ATOM 659 N N . THR A 1 95 ? -6.055 15.083 6.548 1.00 94.25 95 THR A N 1
ATOM 660 C CA . THR A 1 95 ? -7.206 14.560 5.794 1.00 94.25 95 THR A CA 1
ATOM 661 C C . 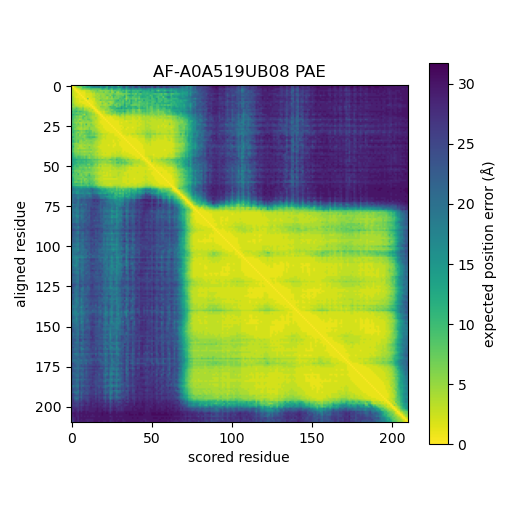THR A 1 95 ? -7.410 15.320 4.484 1.00 94.25 95 THR A C 1
ATOM 663 O O . THR A 1 95 ? -7.522 14.690 3.436 1.00 94.25 95 THR A O 1
ATOM 666 N N . LYS A 1 96 ? -7.409 16.661 4.516 1.00 94.69 96 LYS A N 1
ATOM 667 C CA . LYS A 1 96 ? -7.575 17.486 3.306 1.00 94.69 96 LYS A CA 1
ATOM 668 C C . LYS A 1 96 ? -6.443 17.265 2.303 1.00 94.69 96 LYS A C 1
ATOM 670 O O . LYS A 1 96 ? -6.696 17.149 1.107 1.00 94.69 96 LYS A O 1
ATOM 675 N N . LEU A 1 97 ? -5.203 17.193 2.786 1.00 93.50 97 LEU A N 1
ATOM 676 C CA . LEU A 1 97 ? -4.032 16.982 1.933 1.00 93.50 97 LEU A CA 1
ATOM 677 C C . LEU A 1 97 ? -4.040 15.588 1.300 1.00 93.50 97 LEU A C 1
ATOM 679 O O . LEU A 1 97 ? -3.767 15.473 0.109 1.00 93.50 97 LEU A O 1
ATOM 683 N N . TYR A 1 98 ? -4.408 14.551 2.053 1.00 93.94 98 TYR A N 1
ATOM 684 C CA . TYR A 1 98 ? -4.549 13.195 1.527 1.00 93.94 98 TYR A CA 1
ATOM 685 C C . TYR A 1 98 ? -5.709 13.074 0.531 1.00 93.94 98 TYR A C 1
ATOM 687 O O . TYR A 1 98 ? -5.532 12.457 -0.514 1.00 93.94 98 TYR A O 1
ATOM 695 N N . GLN A 1 99 ? -6.848 13.730 0.764 1.00 93.19 99 GLN A N 1
ATOM 696 C CA . GLN A 1 99 ? -7.941 13.786 -0.218 1.00 93.19 99 GLN A CA 1
ATOM 697 C C . GLN A 1 99 ? -7.506 14.467 -1.519 1.00 93.19 99 GLN A C 1
ATOM 699 O O . GLN A 1 99 ? -7.729 13.940 -2.607 1.00 93.19 99 GLN A O 1
ATOM 704 N N . GLN A 1 100 ? -6.830 15.615 -1.415 1.00 91.12 100 GLN A N 1
ATOM 705 C CA . GLN A 1 100 ? -6.280 16.309 -2.577 1.00 91.12 100 GLN A CA 1
ATOM 706 C C . GLN A 1 100 ? -5.263 15.435 -3.320 1.00 91.12 100 GLN A C 1
ATOM 708 O O . GLN A 1 100 ? -5.219 15.434 -4.549 1.00 91.12 100 GLN A O 1
ATOM 713 N N . LEU A 1 101 ? -4.448 14.683 -2.584 1.00 88.50 101 LEU A N 1
ATOM 714 C CA . LEU A 1 101 ? -3.448 13.784 -3.139 1.00 88.50 101 LEU A CA 1
ATOM 715 C C . LEU A 1 101 ? -4.081 12.623 -3.911 1.00 88.50 101 LEU A C 1
ATOM 717 O O . LEU A 1 101 ? -3.653 12.352 -5.028 1.00 88.50 101 LEU A O 1
ATOM 721 N N . LEU A 1 102 ? -5.125 11.997 -3.368 1.00 87.31 102 LEU A N 1
ATOM 722 C CA . LEU A 1 102 ? -5.868 10.938 -4.056 1.00 87.31 102 LEU A CA 1
ATOM 723 C C . LEU A 1 102 ? -6.582 11.462 -5.311 1.00 87.31 102 LEU A C 1
ATOM 725 O O . LEU A 1 102 ? -6.622 10.766 -6.316 1.00 87.31 102 LEU A O 1
ATOM 729 N N . ALA A 1 103 ? -7.080 12.701 -5.292 1.00 86.44 103 ALA A N 1
ATOM 730 C CA . ALA A 1 103 ? -7.713 13.315 -6.461 1.00 86.44 103 ALA A CA 1
ATOM 731 C C . ALA A 1 103 ? -6.715 13.709 -7.566 1.00 86.44 103 ALA A C 1
ATOM 733 O O . ALA A 1 103 ? -7.047 13.666 -8.746 1.00 86.44 103 ALA A O 1
ATOM 734 N N . THR A 1 104 ? -5.500 14.127 -7.199 1.00 82.50 104 THR A N 1
ATOM 735 C CA . THR A 1 104 ? -4.522 14.681 -8.157 1.00 82.50 104 THR A CA 1
ATOM 736 C C . THR A 1 104 ? -3.458 13.685 -8.604 1.00 82.50 104 THR A C 1
ATOM 738 O O . THR A 1 104 ? -2.862 13.862 -9.665 1.00 82.50 104 THR A O 1
ATOM 741 N N . ALA A 1 105 ? -3.195 12.651 -7.807 1.00 81.88 105 ALA A N 1
ATOM 742 C CA . ALA A 1 105 ? -2.151 11.667 -8.061 1.00 81.88 105 ALA A CA 1
ATOM 743 C C . ALA A 1 105 ? -2.574 10.244 -7.637 1.00 81.88 105 ALA A C 1
ATOM 745 O O . ALA A 1 105 ? -1.845 9.601 -6.875 1.00 81.88 105 ALA A O 1
ATOM 746 N N . PRO A 1 106 ? -3.711 9.711 -8.128 1.00 77.44 106 PRO A N 1
ATOM 747 C CA . PRO A 1 106 ? -4.192 8.380 -7.735 1.00 77.44 106 PRO A CA 1
ATOM 748 C C . PRO A 1 106 ? -3.260 7.238 -8.189 1.00 77.44 106 PRO A C 1
ATOM 750 O O . PRO A 1 106 ? -3.206 6.182 -7.566 1.00 77.44 106 PRO A O 1
ATOM 753 N N . PHE A 1 107 ? -2.431 7.470 -9.212 1.00 78.88 107 PHE A N 1
ATOM 754 C CA . PHE A 1 107 ? -1.378 6.552 -9.668 1.00 78.88 107 PHE A CA 1
ATOM 755 C C . PHE A 1 107 ? -0.132 6.526 -8.758 1.00 78.88 107 PHE A C 1
ATOM 757 O O . PHE A 1 107 ? 0.801 5.754 -8.981 1.00 78.88 107 PHE A O 1
ATOM 764 N N . ASN A 1 108 ? -0.044 7.400 -7.751 1.00 84.00 108 ASN A N 1
ATOM 765 C CA . ASN A 1 108 ? 1.087 7.405 -6.831 1.00 84.00 108 ASN A CA 1
ATOM 766 C C . ASN A 1 108 ? 0.854 6.369 -5.722 1.00 84.00 108 ASN A C 1
ATOM 768 O O . ASN A 1 108 ? 0.316 6.675 -4.663 1.00 84.00 108 ASN A O 1
ATOM 772 N N . GLU A 1 109 ? 1.308 5.138 -5.962 1.00 85.69 109 GLU A N 1
ATOM 773 C CA . GLU A 1 109 ? 1.203 4.008 -5.027 1.00 85.69 109 GLU A CA 1
ATOM 774 C C . GLU A 1 109 ? 1.591 4.378 -3.583 1.00 85.69 109 GLU A C 1
ATOM 776 O O . GLU A 1 109 ? 0.853 4.107 -2.636 1.00 85.69 109 GLU A O 1
ATOM 781 N N . LYS A 1 110 ? 2.726 5.069 -3.405 1.00 87.69 110 LYS A N 1
ATOM 782 C CA . LYS A 1 110 ? 3.220 5.476 -2.079 1.00 87.69 110 LYS A CA 1
ATOM 783 C C . LYS A 1 110 ? 2.274 6.451 -1.389 1.00 87.69 110 LYS A C 1
ATOM 785 O O . LYS A 1 110 ? 2.109 6.388 -0.173 1.00 87.69 110 LYS A O 1
ATOM 790 N N . ALA A 1 111 ? 1.682 7.359 -2.158 1.00 88.06 111 ALA A N 1
ATOM 791 C CA . ALA A 1 111 ? 0.710 8.314 -1.657 1.00 88.06 111 ALA A CA 1
ATOM 792 C C . ALA A 1 111 ? -0.583 7.634 -1.204 1.00 88.06 111 ALA A C 1
ATOM 794 O O . ALA A 1 111 ? -1.067 7.929 -0.112 1.00 88.06 111 ALA A O 1
ATOM 795 N N . VAL A 1 112 ? -1.102 6.702 -2.006 1.00 91.94 112 VAL A N 1
ATOM 796 C CA . VAL A 1 112 ? -2.304 5.934 -1.666 1.00 91.94 112 VAL A CA 1
ATOM 797 C C . VAL A 1 112 ? -2.077 5.116 -0.394 1.00 91.94 112 VAL A C 1
ATOM 799 O O . VAL A 1 112 ? -2.881 5.190 0.533 1.00 91.94 112 VAL A O 1
ATOM 802 N N . LEU A 1 113 ? -0.954 4.395 -0.303 1.00 93.31 113 LEU A N 1
ATOM 803 C CA . LEU A 1 113 ? -0.605 3.615 0.888 1.00 93.31 113 LEU A CA 1
ATOM 804 C C . LEU A 1 113 ? -0.483 4.492 2.140 1.00 93.31 113 LEU A C 1
ATOM 806 O O . LEU A 1 113 ? -0.954 4.112 3.212 1.00 93.31 113 LEU A O 1
ATOM 810 N N . ALA A 1 114 ? 0.133 5.672 2.018 1.00 94.25 114 ALA A N 1
ATOM 811 C CA . ALA A 1 114 ? 0.254 6.612 3.128 1.00 94.25 114 ALA A CA 1
ATOM 812 C C . ALA A 1 114 ? -1.115 7.142 3.582 1.00 94.25 114 ALA A C 1
ATOM 814 O O . ALA A 1 114 ? -1.388 7.147 4.782 1.00 94.25 114 ALA A O 1
ATOM 815 N N . ALA A 1 115 ? -1.986 7.514 2.638 1.00 95.12 115 ALA A N 1
ATOM 816 C CA . ALA A 1 115 ? -3.349 7.952 2.932 1.00 95.12 115 ALA A CA 1
ATOM 817 C C . ALA A 1 115 ? -4.149 6.851 3.643 1.00 95.12 115 ALA A C 1
ATOM 819 O O . ALA A 1 115 ? -4.758 7.098 4.681 1.00 95.12 115 ALA A O 1
ATOM 820 N N . ALA A 1 116 ? -4.090 5.618 3.134 1.00 96.12 116 ALA A N 1
ATOM 821 C CA . ALA A 1 116 ? -4.778 4.479 3.726 1.00 96.12 116 ALA A CA 1
ATOM 822 C C . ALA A 1 116 ? -4.291 4.181 5.150 1.00 96.12 116 ALA A C 1
ATOM 824 O O . ALA A 1 116 ? -5.100 4.008 6.060 1.00 96.12 116 ALA A O 1
ATOM 825 N N . ARG A 1 117 ? -2.969 4.199 5.375 1.00 95.62 117 ARG A N 1
ATOM 826 C CA . ARG A 1 117 ? -2.390 4.041 6.716 1.00 95.62 117 ARG A CA 1
ATOM 827 C C . ARG A 1 117 ? -2.852 5.150 7.656 1.00 95.62 117 ARG A C 1
ATOM 829 O O . ARG A 1 117 ? -3.195 4.861 8.797 1.00 95.62 117 ARG A O 1
ATOM 836 N N . PHE A 1 118 ? -2.872 6.396 7.188 1.00 96.38 118 PHE A N 1
ATOM 837 C CA . PHE A 1 118 ? -3.368 7.522 7.970 1.00 96.38 118 PHE A CA 1
ATOM 838 C C . PHE A 1 118 ? -4.847 7.345 8.344 1.00 96.38 118 PHE A C 1
ATOM 840 O O . PHE A 1 118 ? -5.210 7.519 9.500 1.00 96.38 118 PHE A O 1
ATOM 847 N N . TYR A 1 119 ? -5.714 6.940 7.416 1.00 95.75 119 TYR A N 1
ATOM 848 C CA . TYR A 1 119 ? -7.119 6.689 7.750 1.00 95.75 119 TYR A CA 1
ATOM 849 C C . TYR A 1 119 ? -7.289 5.522 8.730 1.00 95.75 119 TYR A C 1
ATOM 851 O O . TYR A 1 119 ? -8.079 5.624 9.670 1.00 95.75 119 TYR A O 1
ATOM 859 N N . ALA A 1 120 ? -6.489 4.462 8.593 1.00 93.44 120 ALA A N 1
ATOM 860 C CA . ALA A 1 120 ? -6.484 3.354 9.543 1.00 93.44 120 ALA A CA 1
ATOM 861 C C . ALA A 1 120 ? -6.081 3.806 10.962 1.00 93.44 120 ALA A C 1
ATOM 863 O O . ALA A 1 120 ? -6.757 3.451 11.928 1.00 93.44 120 ALA A O 1
ATOM 864 N N . THR A 1 121 ? -5.045 4.645 11.115 1.00 93.81 121 THR A N 1
ATOM 865 C CA . THR A 1 121 ? -4.637 5.158 12.442 1.00 93.81 121 THR A CA 1
ATOM 866 C C . THR A 1 121 ? -5.675 6.090 13.063 1.00 93.81 121 THR A C 1
ATOM 868 O O . THR A 1 121 ? -5.798 6.136 14.284 1.00 93.81 121 THR A O 1
ATOM 871 N N . GLN A 1 122 ? -6.476 6.773 12.242 1.00 93.81 122 GLN A N 1
ATOM 872 C CA . GLN A 1 122 ? -7.599 7.602 12.691 1.00 93.81 122 GLN A CA 1
ATOM 873 C C . GLN A 1 122 ? -8.866 6.796 13.023 1.00 93.81 122 GLN A C 1
ATOM 875 O O . GLN A 1 122 ? -9.918 7.393 13.239 1.00 93.81 122 GLN A O 1
ATOM 880 N N . ARG A 1 123 ? -8.795 5.454 13.055 1.00 92.81 123 ARG A N 1
ATOM 881 C CA . ARG A 1 123 ? -9.953 4.556 13.229 1.00 92.81 123 ARG A CA 1
ATOM 882 C C . ARG A 1 123 ? -11.046 4.788 12.180 1.00 92.81 123 ARG A C 1
ATOM 884 O O . ARG A 1 123 ? -12.234 4.677 12.468 1.00 92.81 123 ARG A O 1
ATOM 891 N N . ARG A 1 124 ? -10.635 5.098 10.949 1.00 94.38 124 ARG A N 1
ATOM 892 C CA . ARG A 1 124 ? -11.507 5.296 9.784 1.00 94.38 124 ARG A CA 1
ATOM 893 C C . ARG A 1 124 ? -11.243 4.213 8.729 1.00 94.38 124 ARG A C 1
ATOM 895 O O . ARG A 1 124 ? -10.729 4.516 7.651 1.00 94.38 124 ARG A O 1
ATOM 902 N N . PRO A 1 125 ? -11.544 2.935 9.024 1.00 93.69 125 PRO A N 1
ATOM 903 C CA . PRO A 1 125 ? -11.181 1.825 8.147 1.00 93.69 125 PRO A CA 1
ATOM 904 C C . PRO A 1 125 ? -11.905 1.873 6.793 1.00 93.69 125 PRO A C 1
ATOM 906 O O . PRO A 1 125 ? -11.300 1.549 5.775 1.00 93.69 125 PRO A O 1
ATOM 909 N N . SER A 1 126 ? -13.147 2.367 6.743 1.00 93.56 126 SER A N 1
ATOM 910 C CA . SER A 1 126 ? -13.890 2.534 5.485 1.00 93.56 126 SER A CA 1
ATOM 911 C C . SER A 1 126 ? -13.220 3.533 4.535 1.00 93.56 126 SER A C 1
ATOM 913 O O . SER A 1 126 ? -13.136 3.286 3.335 1.00 93.56 126 SER A O 1
ATOM 915 N N . ASP A 1 127 ? -12.674 4.634 5.062 1.00 94.94 127 ASP A N 1
ATOM 916 C CA . ASP A 1 127 ? -11.936 5.608 4.249 1.00 94.94 127 ASP A CA 1
ATOM 917 C C . ASP A 1 127 ? -10.589 5.049 3.770 1.00 94.94 127 ASP A C 1
ATOM 919 O O . ASP A 1 127 ? -10.164 5.323 2.647 1.00 94.94 127 ASP A O 1
ATOM 923 N N . ALA A 1 128 ? -9.923 4.233 4.596 1.00 96.44 128 ALA A N 1
ATOM 924 C CA . ALA A 1 128 ? -8.711 3.527 4.190 1.00 96.44 128 ALA A CA 1
ATOM 925 C C . ALA A 1 128 ? -8.993 2.554 3.034 1.00 96.44 128 ALA A C 1
ATOM 927 O O . ALA A 1 128 ? -8.249 2.532 2.052 1.00 96.44 128 ALA A O 1
ATOM 928 N N . TYR A 1 129 ? -10.088 1.796 3.137 1.00 96.19 129 TYR A N 1
ATOM 929 C CA . TYR A 1 129 ? -10.555 0.882 2.099 1.00 96.19 129 TYR A CA 1
ATOM 930 C C . TYR A 1 129 ? -10.851 1.615 0.783 1.00 96.19 129 TYR A C 1
ATOM 932 O O . TYR A 1 129 ? -10.320 1.229 -0.258 1.00 96.19 129 TYR A O 1
ATOM 940 N N . GLU A 1 130 ? -11.620 2.709 0.814 1.00 93.81 130 GLU A N 1
ATOM 941 C CA . GLU A 1 130 ? -11.944 3.472 -0.400 1.00 93.81 130 GLU A CA 1
ATOM 942 C C . GLU A 1 130 ? -10.707 4.101 -1.050 1.00 93.81 130 GLU A C 1
ATOM 944 O O . GLU A 1 130 ? -10.562 4.055 -2.273 1.00 93.81 130 GLU A O 1
ATOM 949 N N . ALA A 1 131 ? -9.771 4.629 -0.253 1.00 93.88 131 ALA A N 1
ATOM 950 C CA . ALA A 1 131 ? -8.508 5.149 -0.774 1.00 93.88 131 ALA A CA 1
ATOM 951 C C . ALA A 1 131 ? -7.724 4.072 -1.544 1.00 93.88 131 ALA A C 1
ATOM 953 O O . ALA A 1 131 ? -7.225 4.329 -2.642 1.00 93.88 131 ALA A O 1
ATOM 954 N N . LEU A 1 132 ? -7.647 2.856 -0.994 1.00 94.88 132 LEU A N 1
ATOM 955 C CA . LEU A 1 132 ? -6.965 1.724 -1.625 1.00 94.88 132 LEU A CA 1
ATOM 956 C C . LEU A 1 132 ? -7.705 1.227 -2.865 1.00 94.88 132 LEU A C 1
ATOM 958 O O . LEU A 1 132 ? -7.062 0.960 -3.877 1.00 94.88 132 LEU A O 1
ATOM 962 N N . ARG A 1 133 ? -9.040 1.162 -2.821 1.00 93.44 133 ARG A N 1
ATOM 963 C CA . ARG A 1 133 ? -9.869 0.797 -3.975 1.00 93.44 133 ARG A CA 1
ATOM 964 C C . ARG A 1 133 ? -9.618 1.741 -5.150 1.00 93.44 133 ARG A C 1
ATOM 966 O O . ARG A 1 133 ? -9.389 1.276 -6.261 1.00 93.44 133 ARG A O 1
ATOM 973 N N . LEU A 1 134 ? -9.602 3.053 -4.900 1.00 88.81 134 LEU A N 1
ATOM 974 C CA . LEU A 1 134 ? -9.284 4.058 -5.918 1.00 88.81 134 LEU A CA 1
ATOM 975 C C . LEU A 1 134 ? -7.858 3.895 -6.456 1.00 88.81 134 LEU A C 1
ATOM 977 O O . LEU A 1 134 ? -7.652 3.914 -7.665 1.00 88.81 134 LEU A O 1
ATOM 981 N N . GLY A 1 135 ? -6.874 3.682 -5.580 1.00 85.75 135 GLY A N 1
ATOM 982 C CA . GLY A 1 135 ? -5.497 3.462 -6.018 1.00 85.75 135 GLY A CA 1
ATOM 983 C C . GLY A 1 135 ? -5.301 2.178 -6.824 1.00 85.75 135 GLY A C 1
ATOM 984 O O . GLY A 1 135 ? -4.460 2.161 -7.719 1.00 85.75 135 GLY A O 1
ATOM 985 N N . LEU A 1 136 ? -6.073 1.124 -6.551 1.00 86.88 136 LEU A N 1
ATOM 986 C CA . LEU A 1 136 ? -6.035 -0.133 -7.304 1.00 86.88 136 LEU A CA 1
ATOM 987 C C . LEU A 1 136 ? -6.657 -0.018 -8.697 1.00 86.88 136 LEU A C 1
ATOM 989 O O . LEU A 1 136 ? -6.203 -0.715 -9.596 1.00 86.88 136 LEU A O 1
ATOM 993 N N . VAL A 1 137 ? -7.631 0.876 -8.908 1.00 85.00 137 VAL A N 1
ATOM 994 C CA . VAL A 1 137 ? -8.144 1.168 -10.261 1.00 85.00 137 VAL A CA 1
ATOM 995 C C . VAL A 1 137 ? -7.016 1.682 -11.160 1.00 85.00 137 VAL A C 1
ATOM 997 O O . VAL A 1 137 ? -6.882 1.237 -12.296 1.00 85.00 137 VAL A O 1
ATOM 1000 N N . GLU A 1 138 ? -6.161 2.558 -10.630 1.00 81.94 138 GLU A N 1
ATOM 1001 C CA . GLU A 1 138 ? -5.026 3.123 -11.372 1.00 81.94 138 GLU A CA 1
ATOM 1002 C C . GLU A 1 138 ? -3.777 2.227 -11.359 1.00 81.94 138 GLU A C 1
ATOM 1004 O O . GLU A 1 138 ? -2.933 2.310 -12.251 1.00 81.94 138 GLU A O 1
ATOM 1009 N N . ASN A 1 139 ? -3.634 1.364 -10.348 1.00 80.12 139 ASN A N 1
ATOM 1010 C CA . ASN A 1 139 ? -2.470 0.495 -10.155 1.00 80.12 139 ASN A CA 1
ATOM 1011 C C . ASN A 1 139 ? -2.885 -0.971 -9.911 1.00 80.12 139 ASN A C 1
ATOM 1013 O O . ASN A 1 139 ? -2.529 -1.542 -8.875 1.00 80.12 139 ASN A O 1
ATOM 1017 N N . PRO A 1 140 ? -3.583 -1.624 -10.858 1.00 82.69 140 PRO A N 1
ATOM 1018 C CA . PRO A 1 140 ? -4.201 -2.936 -10.635 1.00 82.69 140 PRO A CA 1
ATOM 1019 C C 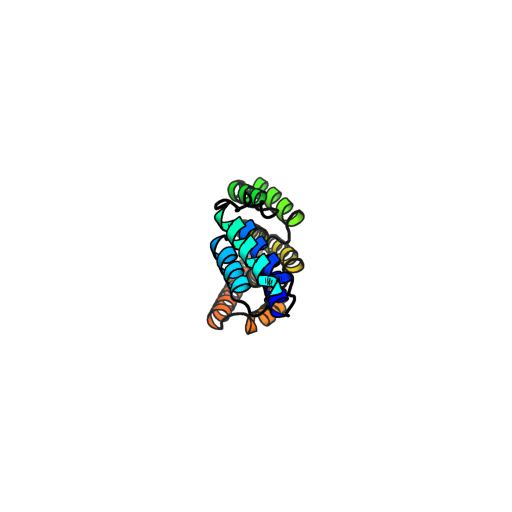. PRO A 1 140 ? -3.203 -4.086 -10.466 1.00 82.69 140 PRO A C 1
ATOM 1021 O O . PRO A 1 140 ? -3.594 -5.183 -10.101 1.00 82.69 140 PRO A O 1
ATOM 1024 N N . ALA A 1 141 ? -1.921 -3.862 -10.762 1.00 82.12 141 ALA A N 1
ATOM 1025 C CA . ALA A 1 141 ? -0.864 -4.858 -10.601 1.00 82.12 141 ALA A CA 1
ATOM 1026 C C . ALA A 1 141 ? 0.012 -4.616 -9.356 1.00 82.12 141 ALA A C 1
ATOM 1028 O O . ALA A 1 141 ? 1.024 -5.300 -9.180 1.00 82.12 141 ALA A O 1
ATOM 1029 N N . SER A 1 142 ? -0.317 -3.634 -8.515 1.00 85.69 142 SER A N 1
ATOM 1030 C CA . SER A 1 142 ? 0.484 -3.299 -7.338 1.00 85.69 142 SER A CA 1
ATOM 1031 C C . SER A 1 142 ? 0.243 -4.295 -6.201 1.00 85.69 142 SER A C 1
ATOM 1033 O O . SER A 1 142 ? -0.743 -4.207 -5.471 1.00 85.69 142 SER A O 1
ATOM 1035 N N . LEU A 1 143 ? 1.203 -5.205 -6.000 1.00 89.12 143 LEU A N 1
ATOM 1036 C CA . LEU A 1 143 ? 1.187 -6.139 -4.867 1.00 89.12 143 LEU A CA 1
ATOM 1037 C C . LEU A 1 143 ? 1.075 -5.427 -3.508 1.00 89.12 143 LEU A C 1
ATOM 1039 O O . LEU A 1 143 ? 0.278 -5.877 -2.685 1.00 89.12 143 LEU A O 1
ATOM 1043 N N . PRO A 1 144 ? 1.811 -4.326 -3.238 1.00 90.38 144 PRO A N 1
ATOM 1044 C CA . PRO A 1 144 ? 1.660 -3.603 -1.978 1.00 90.38 144 PRO A CA 1
ATOM 1045 C C . PRO A 1 144 ? 0.246 -3.047 -1.755 1.00 90.38 144 PRO A C 1
ATOM 1047 O O . PRO A 1 144 ? -0.251 -3.103 -0.630 1.00 90.38 144 PRO A O 1
ATOM 1050 N N . LEU A 1 145 ? -0.411 -2.526 -2.800 1.00 90.00 145 LEU A N 1
ATOM 1051 C CA . LEU A 1 145 ? -1.778 -2.007 -2.690 1.00 90.00 145 LEU A CA 1
ATOM 1052 C C . LEU A 1 145 ? -2.802 -3.124 -2.511 1.00 90.00 145 LEU A C 1
ATOM 1054 O O . LEU A 1 145 ? -3.692 -2.976 -1.682 1.00 90.00 145 LEU A O 1
ATOM 1058 N N . GLU A 1 146 ? -2.661 -4.242 -3.224 1.00 92.62 146 GLU A N 1
ATOM 1059 C CA . GLU A 1 146 ? -3.540 -5.407 -3.066 1.00 92.62 146 GLU A CA 1
ATOM 1060 C C . GLU A 1 146 ? -3.447 -5.982 -1.644 1.00 92.62 146 GLU A C 1
ATOM 1062 O O . GLU A 1 146 ? -4.469 -6.223 -1.003 1.00 92.62 146 GLU A O 1
ATOM 1067 N N . GLN A 1 147 ? -2.232 -6.133 -1.099 1.00 95.00 147 GLN A N 1
ATOM 1068 C CA . GLN A 1 147 ? -2.042 -6.573 0.288 1.00 95.00 147 GLN A CA 1
ATOM 1069 C C . GLN A 1 147 ? -2.682 -5.602 1.285 1.00 95.00 147 GLN A C 1
ATOM 1071 O O . GLN A 1 147 ? -3.403 -6.023 2.190 1.00 95.00 147 GLN A O 1
ATOM 1076 N N . ALA A 1 148 ? -2.439 -4.298 1.124 1.00 96.06 148 ALA A N 1
ATOM 1077 C CA . ALA A 1 148 ? -3.023 -3.284 1.994 1.00 96.06 148 ALA A CA 1
ATOM 1078 C C . ALA A 1 148 ? -4.556 -3.258 1.892 1.00 96.06 148 ALA A C 1
ATOM 1080 O O . ALA A 1 148 ? -5.223 -3.107 2.913 1.00 96.06 148 ALA A O 1
ATOM 1081 N N . PHE A 1 149 ? -5.112 -3.444 0.691 1.00 96.75 149 PHE A N 1
ATOM 1082 C CA . PHE A 1 149 ? -6.552 -3.504 0.436 1.00 96.75 149 PHE A CA 1
ATOM 1083 C C . PHE A 1 149 ? -7.209 -4.661 1.180 1.00 96.75 149 PHE A C 1
ATOM 1085 O O . PHE A 1 149 ? -8.194 -4.449 1.883 1.00 96.75 149 PHE A O 1
ATOM 1092 N N . VAL A 1 150 ? -6.625 -5.859 1.098 1.00 97.06 150 VAL A N 1
ATOM 1093 C CA . VAL A 1 150 ? -7.101 -7.039 1.832 1.00 97.06 150 VAL A CA 1
ATOM 1094 C C . VAL A 1 150 ? -7.151 -6.765 3.336 1.00 97.06 150 VAL A C 1
ATOM 1096 O O . VAL A 1 150 ? -8.153 -7.045 3.993 1.00 97.06 150 VAL A O 1
ATOM 1099 N N . LEU A 1 151 ? -6.088 -6.176 3.888 1.00 97.12 151 LEU A N 1
ATOM 1100 C CA . LEU A 1 151 ? -6.026 -5.865 5.315 1.00 97.12 151 LEU A CA 1
ATOM 1101 C C . LEU A 1 151 ? -7.027 -4.773 5.722 1.00 97.12 151 LEU A C 1
ATOM 1103 O O . LEU A 1 151 ? -7.687 -4.916 6.749 1.00 97.12 151 LEU A O 1
ATOM 1107 N N . ALA A 1 152 ? -7.187 -3.726 4.911 1.00 96.62 152 ALA A N 1
ATOM 1108 C CA . ALA A 1 152 ? -8.155 -2.659 5.162 1.00 96.62 152 ALA A CA 1
ATOM 1109 C C . ALA A 1 152 ? -9.607 -3.150 5.062 1.00 96.62 152 ALA A C 1
ATOM 1111 O O . ALA A 1 152 ? -10.454 -2.722 5.842 1.00 96.62 152 ALA A O 1
ATOM 1112 N N . ALA A 1 153 ? -9.901 -4.079 4.149 1.00 96.62 153 ALA A N 1
ATOM 1113 C CA . ALA A 1 153 ? -11.214 -4.705 4.048 1.00 96.62 153 ALA A CA 1
ATOM 1114 C C . ALA A 1 153 ? -11.561 -5.500 5.316 1.00 96.62 153 ALA A C 1
ATOM 1116 O O . ALA A 1 153 ? -12.691 -5.419 5.792 1.00 96.62 153 ALA A O 1
ATOM 1117 N N . ALA A 1 154 ? -10.597 -6.217 5.907 1.00 96.38 154 ALA A N 1
ATOM 1118 C CA . ALA A 1 154 ? -10.804 -6.887 7.193 1.00 96.38 154 ALA A CA 1
ATOM 1119 C C . ALA A 1 154 ? -11.098 -5.892 8.323 1.00 96.38 154 ALA A C 1
ATOM 1121 O O . ALA A 1 154 ? -12.031 -6.113 9.093 1.00 96.38 154 ALA A O 1
ATOM 1122 N N . ASP A 1 155 ? -10.343 -4.792 8.390 1.00 94.12 155 ASP A N 1
ATOM 1123 C CA . ASP A 1 155 ? -10.549 -3.741 9.395 1.00 94.12 155 ASP A CA 1
ATOM 1124 C C . ASP A 1 155 ? -11.905 -3.036 9.241 1.00 94.12 155 ASP A C 1
ATOM 1126 O O . ASP A 1 155 ? -12.481 -2.585 10.227 1.00 94.12 155 ASP A O 1
ATOM 1130 N N . ALA A 1 156 ? -12.419 -2.933 8.012 1.00 93.69 156 ALA A N 1
ATOM 1131 C CA . ALA A 1 156 ? -13.703 -2.304 7.702 1.00 93.69 156 ALA A CA 1
ATOM 1132 C C . ALA A 1 156 ? -14.909 -3.252 7.841 1.00 93.69 156 ALA A C 1
ATOM 1134 O O . ALA A 1 156 ? -16.030 -2.851 7.536 1.00 93.69 156 ALA A O 1
ATOM 1135 N N . GLY A 1 157 ? -14.698 -4.518 8.227 1.00 94.81 157 GLY A N 1
ATOM 1136 C CA . GLY A 1 157 ? -15.762 -5.528 8.258 1.00 94.81 157 GLY A CA 1
ATOM 1137 C C . GLY A 1 157 ? -16.229 -5.989 6.869 1.00 94.81 157 GLY A C 1
ATOM 1138 O O . GLY A 1 157 ? -17.239 -6.675 6.749 1.00 94.81 157 GLY A O 1
ATOM 1139 N N . LEU A 1 158 ? -15.480 -5.655 5.817 1.00 95.88 158 LEU A N 1
ATOM 1140 C CA . LEU A 1 158 ? -15.740 -5.982 4.411 1.00 95.88 158 LEU A CA 1
ATOM 1141 C C . LEU A 1 158 ? -14.884 -7.166 3.933 1.00 95.88 158 LEU A C 1
ATOM 1143 O O . LEU A 1 158 ? -14.518 -7.248 2.762 1.00 95.88 158 LEU A O 1
ATOM 1147 N N . ALA A 1 159 ? -14.537 -8.080 4.841 1.00 94.00 159 ALA A N 1
ATOM 1148 C CA . ALA A 1 159 ? -13.602 -9.178 4.594 1.00 94.00 159 ALA A CA 1
ATOM 1149 C C . ALA A 1 159 ? -13.975 -10.035 3.368 1.00 94.00 159 ALA A C 1
ATOM 1151 O O . ALA A 1 159 ? -13.096 -10.468 2.627 1.00 94.00 159 ALA A O 1
ATOM 1152 N N . GLU A 1 160 ? -15.267 -10.230 3.108 1.00 93.75 160 GLU A N 1
ATOM 1153 C CA . GLU A 1 160 ? -15.738 -11.004 1.954 1.00 93.75 160 GLU A CA 1
ATOM 1154 C C . GLU A 1 160 ? -15.395 -10.340 0.610 1.00 93.75 160 GLU A C 1
ATOM 1156 O O . GLU A 1 160 ? -15.137 -11.030 -0.375 1.00 93.75 160 GLU A O 1
ATOM 1161 N N . LEU A 1 161 ? -15.287 -9.006 0.567 1.00 93.81 161 LEU A N 1
ATOM 1162 C CA . LEU A 1 161 ? -14.890 -8.273 -0.641 1.00 93.81 161 LEU A CA 1
ATOM 1163 C C . LEU A 1 161 ? -13.398 -8.434 -0.971 1.00 93.81 161 LEU A C 1
ATOM 1165 O O . LEU A 1 161 ? -12.978 -8.129 -2.085 1.00 93.81 161 LEU A O 1
ATOM 1169 N N . ALA A 1 162 ? -12.591 -8.923 -0.025 1.00 93.94 162 ALA A N 1
ATOM 1170 C CA . ALA A 1 162 ? -11.160 -9.144 -0.211 1.00 93.94 162 ALA A CA 1
ATOM 1171 C C . ALA A 1 162 ? -10.804 -10.536 -0.758 1.00 93.94 162 ALA A C 1
ATOM 1173 O O . ALA A 1 162 ? -9.644 -10.753 -1.113 1.00 93.94 162 ALA A O 1
ATOM 1174 N N . GLN A 1 163 ? -11.762 -11.466 -0.869 1.00 93.75 163 GLN A N 1
ATOM 1175 C CA . GLN A 1 163 ? -11.484 -12.827 -1.353 1.00 93.75 163 GLN A CA 1
ATOM 1176 C C . GLN A 1 163 ? -10.866 -12.864 -2.761 1.00 93.75 163 GLN A C 1
ATOM 1178 O O . GLN A 1 163 ? -9.823 -13.502 -2.920 1.00 93.75 163 GLN A O 1
ATOM 1183 N N . PRO A 1 164 ? -11.385 -12.122 -3.764 1.00 92.19 164 PRO A N 1
ATOM 1184 C CA . PRO A 1 164 ? -10.781 -12.127 -5.098 1.00 92.19 164 PRO A CA 1
ATOM 1185 C C . PRO A 1 164 ? -9.332 -11.620 -5.089 1.00 92.19 164 PRO A C 1
ATOM 1187 O O . PRO A 1 164 ? -8.484 -12.132 -5.815 1.00 92.19 164 PRO A O 1
ATOM 1190 N N . ALA A 1 165 ? -9.023 -10.636 -4.238 1.00 91.44 165 ALA A N 1
ATOM 1191 C CA . ALA A 1 165 ? -7.669 -10.108 -4.098 1.00 91.44 165 ALA A CA 1
ATOM 1192 C C . ALA A 1 165 ? -6.725 -11.127 -3.432 1.00 91.44 165 ALA A C 1
ATOM 1194 O O . ALA A 1 165 ? -5.587 -11.286 -3.865 1.00 91.44 165 ALA A O 1
ATOM 1195 N N . LEU A 1 166 ? -7.189 -11.873 -2.423 1.00 93.94 166 LEU A N 1
ATOM 1196 C CA . LEU A 1 166 ? -6.416 -12.966 -1.818 1.00 93.94 166 LEU A CA 1
ATOM 1197 C C . LEU A 1 166 ? -6.089 -14.072 -2.832 1.00 93.94 166 LEU A C 1
ATOM 1199 O O . LEU A 1 166 ? -4.947 -14.533 -2.895 1.00 93.94 166 LEU A O 1
ATOM 1203 N N . GLU A 1 167 ? -7.060 -14.460 -3.660 1.00 93.25 167 GLU A N 1
ATOM 1204 C CA . GLU A 1 167 ? -6.863 -15.450 -4.724 1.00 93.25 167 GLU A CA 1
ATOM 1205 C C . GLU A 1 167 ? -5.841 -14.982 -5.765 1.00 93.25 167 GLU A C 1
ATOM 1207 O O . GLU A 1 167 ? -4.974 -15.759 -6.171 1.00 93.25 167 GLU A O 1
ATOM 1212 N N . GLN A 1 168 ? -5.889 -13.701 -6.146 1.00 89.62 168 GLN A N 1
ATOM 1213 C CA . GLN A 1 168 ? -4.919 -13.088 -7.058 1.00 89.62 168 GLN A CA 1
ATOM 1214 C C . GLN A 1 168 ? -3.512 -13.002 -6.455 1.00 89.62 168 GLN A C 1
ATOM 1216 O O . GLN A 1 168 ? -2.524 -13.193 -7.168 1.00 89.62 168 GLN A O 1
ATOM 1221 N N . LEU A 1 169 ? -3.400 -12.745 -5.150 1.00 92.00 169 LEU A N 1
ATOM 1222 C CA . LEU A 1 169 ? -2.119 -12.648 -4.450 1.00 92.00 169 LEU A CA 1
ATOM 1223 C C . LEU A 1 169 ? -1.448 -14.010 -4.250 1.00 92.00 169 LEU A C 1
ATOM 1225 O O . LEU A 1 169 ? -0.220 -14.085 -4.267 1.00 92.00 169 LEU A O 1
ATOM 1229 N N . ARG A 1 170 ? -2.222 -15.090 -4.099 1.00 93.19 170 ARG A N 1
ATOM 1230 C CA . ARG A 1 170 ? -1.705 -16.438 -3.819 1.00 93.19 170 ARG A CA 1
ATOM 1231 C C . ARG A 1 170 ? -0.596 -16.907 -4.777 1.00 93.19 170 ARG A C 1
ATOM 1233 O O . ARG A 1 170 ? 0.425 -17.363 -4.273 1.00 93.19 170 ARG A O 1
ATOM 1240 N N . PRO A 1 171 ? -0.733 -16.825 -6.116 1.00 94.69 171 PRO A N 1
ATOM 1241 C CA . PRO A 1 171 ? 0.340 -17.223 -7.030 1.00 94.69 171 PRO A CA 1
ATOM 1242 C C . PRO A 1 171 ? 1.448 -16.168 -7.186 1.00 94.69 171 PRO A C 1
ATOM 1244 O O . PRO A 1 171 ? 2.473 -16.457 -7.797 1.00 94.69 171 PRO A O 1
ATOM 1247 N N . ARG A 1 172 ? 1.245 -14.938 -6.692 1.00 88.31 172 ARG A N 1
ATOM 1248 C CA . ARG A 1 172 ? 2.155 -13.796 -6.905 1.00 88.31 172 ARG A CA 1
ATOM 1249 C C . ARG A 1 172 ? 3.050 -13.499 -5.703 1.00 88.31 172 ARG A C 1
ATOM 1251 O O . ARG A 1 172 ? 4.020 -12.755 -5.843 1.00 88.31 172 ARG A O 1
ATOM 1258 N N . LEU A 1 173 ? 2.717 -14.040 -4.535 1.00 89.31 173 LEU A N 1
ATOM 1259 C CA . LEU A 1 173 ? 3.496 -13.914 -3.310 1.00 89.31 173 LEU A CA 1
ATOM 1260 C C . LEU A 1 173 ? 4.261 -15.197 -3.008 1.00 89.31 173 LEU A C 1
ATOM 1262 O O . LEU A 1 173 ? 3.813 -16.300 -3.313 1.00 89.31 173 LEU A O 1
ATOM 1266 N N . ASP A 1 174 ? 5.407 -15.035 -2.350 1.00 92.50 174 ASP A N 1
ATOM 1267 C CA . ASP A 1 174 ? 6.102 -16.158 -1.732 1.00 92.50 174 ASP A CA 1
ATOM 1268 C C . ASP A 1 174 ? 5.183 -16.845 -0.694 1.00 92.50 174 ASP A C 1
ATOM 1270 O O . ASP A 1 174 ? 4.451 -16.142 0.018 1.00 92.50 174 ASP A O 1
ATOM 1274 N N . PRO A 1 175 ? 5.207 -18.187 -0.564 1.00 92.44 175 PRO A N 1
ATOM 1275 C CA . PRO A 1 175 ? 4.338 -18.908 0.364 1.00 92.44 175 PRO A CA 1
ATOM 1276 C C . PRO A 1 175 ? 4.397 -18.398 1.810 1.00 92.44 175 PRO A C 1
ATOM 1278 O O . PRO A 1 175 ? 3.357 -18.315 2.466 1.00 92.44 175 PRO A O 1
ATOM 1281 N N . ALA A 1 176 ? 5.578 -18.009 2.305 1.00 94.31 176 ALA A N 1
ATOM 1282 C CA . ALA A 1 176 ? 5.721 -17.478 3.659 1.00 94.31 176 ALA A CA 1
ATOM 1283 C C . ALA A 1 176 ? 5.079 -16.088 3.789 1.00 94.31 176 ALA A C 1
ATOM 1285 O O . ALA A 1 176 ? 4.405 -15.794 4.779 1.00 94.31 176 ALA A O 1
ATOM 1286 N N . ALA A 1 177 ? 5.232 -15.239 2.769 1.00 92.50 177 ALA A N 1
ATOM 1287 C CA . ALA A 1 177 ? 4.594 -13.925 2.731 1.00 92.50 177 ALA A CA 1
ATOM 1288 C C . ALA A 1 177 ? 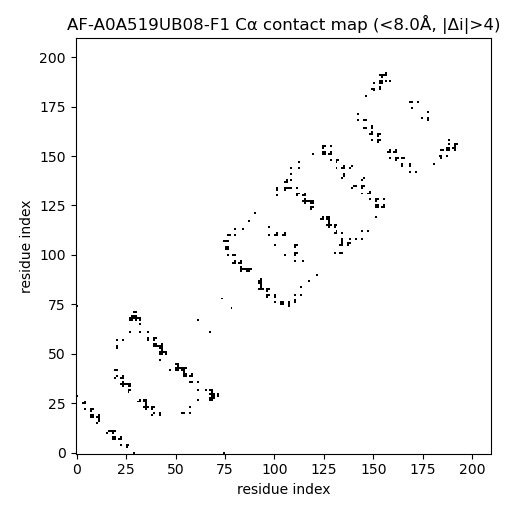3.062 -14.041 2.673 1.00 92.50 177 ALA A C 1
ATOM 1290 O O . ALA A 1 177 ? 2.365 -13.319 3.388 1.00 92.50 177 ALA A O 1
ATOM 1291 N N . TYR A 1 178 ? 2.535 -14.980 1.883 1.00 95.75 178 TYR A N 1
ATOM 1292 C CA . TYR A 1 178 ? 1.097 -15.234 1.797 1.00 95.75 178 TYR A CA 1
ATOM 1293 C C . TYR A 1 178 ? 0.522 -15.779 3.114 1.00 95.75 178 TYR A C 1
ATOM 1295 O O . TYR A 1 178 ? -0.519 -15.307 3.572 1.00 95.75 178 TYR A O 1
ATOM 1303 N N . ALA A 1 179 ? 1.218 -16.707 3.781 1.00 96.25 179 ALA A N 1
ATOM 1304 C CA . ALA A 1 179 ? 0.807 -17.210 5.094 1.00 96.25 179 ALA A CA 1
ATOM 1305 C C . ALA A 1 179 ? 0.755 -16.091 6.152 1.00 96.25 179 ALA A C 1
ATOM 1307 O O . ALA A 1 179 ? -0.218 -15.985 6.901 1.00 96.25 179 ALA A O 1
ATOM 1308 N N . ASN A 1 180 ? 1.758 -15.206 6.163 1.00 96.44 180 ASN A N 1
ATOM 1309 C CA . ASN A 1 180 ? 1.779 -14.038 7.045 1.00 96.44 180 ASN A CA 1
ATOM 1310 C C . ASN A 1 180 ? 0.627 -13.067 6.754 1.00 96.44 180 ASN A C 1
ATOM 1312 O O . ASN A 1 180 ? 0.041 -12.516 7.688 1.00 96.44 180 ASN A O 1
ATOM 1316 N N . LEU A 1 181 ? 0.284 -12.858 5.479 1.00 96.88 181 LEU A N 1
ATOM 1317 C CA . LEU A 1 181 ? -0.854 -12.029 5.087 1.00 96.88 181 LEU A CA 1
ATOM 1318 C C . LEU A 1 181 ? -2.177 -12.622 5.591 1.00 96.88 181 LEU A C 1
ATOM 1320 O O . LEU A 1 181 ? -2.977 -11.899 6.182 1.00 96.88 181 LEU A O 1
ATOM 1324 N N . LEU A 1 182 ? -2.392 -13.930 5.413 1.00 97.50 182 LEU A N 1
ATOM 1325 C CA . LEU A 1 182 ? -3.596 -14.614 5.896 1.00 97.50 182 LEU A CA 1
ATOM 1326 C C . LEU A 1 182 ? -3.736 -14.535 7.420 1.00 97.50 182 LEU A C 1
ATOM 1328 O O . LEU A 1 182 ? -4.832 -14.282 7.920 1.00 97.50 182 LEU A O 1
ATOM 1332 N N . ALA A 1 183 ? -2.634 -14.700 8.157 1.00 97.62 183 ALA A N 1
ATOM 1333 C CA . ALA A 1 183 ? -2.632 -14.557 9.610 1.00 97.62 183 ALA A CA 1
ATOM 1334 C C . ALA A 1 183 ? -3.037 -13.136 10.041 1.00 97.62 183 ALA A C 1
ATOM 1336 O O . ALA A 1 183 ? -3.891 -12.970 10.913 1.00 97.62 183 ALA A O 1
ATOM 1337 N N . GLN A 1 184 ? -2.482 -12.106 9.390 1.00 96.81 184 GLN A N 1
ATOM 1338 C CA . GLN A 1 184 ? -2.843 -10.709 9.655 1.00 96.81 184 GLN A CA 1
ATOM 1339 C C . GLN A 1 184 ? -4.306 -10.410 9.309 1.00 96.81 184 GLN A C 1
ATOM 1341 O O . GLN A 1 184 ? -4.993 -9.739 10.078 1.00 96.81 184 GLN A O 1
ATOM 1346 N N . PHE A 1 185 ? -4.794 -10.924 8.181 1.00 97.00 185 PHE A N 1
ATOM 1347 C CA . PHE A 1 185 ? -6.181 -10.768 7.752 1.00 97.00 185 PHE A CA 1
ATOM 1348 C C . PHE A 1 185 ? -7.161 -11.396 8.752 1.00 97.00 185 PHE A C 1
ATOM 1350 O O . PHE A 1 185 ? -8.115 -10.746 9.183 1.00 97.00 185 PHE A O 1
ATOM 1357 N N . ALA A 1 186 ? -6.893 -12.631 9.185 1.00 96.56 186 ALA A N 1
ATOM 1358 C CA . ALA A 1 186 ? -7.714 -13.325 10.172 1.00 96.56 186 ALA A CA 1
ATOM 1359 C C . ALA A 1 186 ? -7.732 -12.594 11.525 1.00 96.56 186 ALA A C 1
ATOM 1361 O O . ALA A 1 186 ? -8.803 -12.416 12.107 1.00 96.56 186 ALA A O 1
ATOM 1362 N N . ALA A 1 187 ? -6.570 -12.123 11.994 1.00 96.94 187 ALA A N 1
ATOM 1363 C CA . ALA A 1 187 ? -6.455 -11.373 13.242 1.00 96.94 187 ALA A CA 1
ATOM 1364 C C . ALA A 1 187 ? -7.264 -10.065 13.210 1.00 96.94 187 ALA A C 1
ATOM 1366 O O . ALA A 1 187 ? -8.005 -9.775 14.148 1.00 96.94 187 ALA A O 1
ATOM 1367 N N . ARG A 1 188 ? -7.180 -9.303 12.112 1.00 95.69 188 ARG A N 1
ATOM 1368 C CA . ARG A 1 188 ? -7.941 -8.055 11.931 1.00 95.69 188 ARG A CA 1
ATOM 1369 C C . ARG A 1 188 ? -9.445 -8.294 11.884 1.00 95.69 188 ARG A C 1
ATOM 1371 O O . ARG A 1 188 ? -10.200 -7.609 12.569 1.00 95.69 188 ARG A O 1
ATOM 1378 N N . ARG A 1 189 ? -9.883 -9.325 11.156 1.00 95.00 189 ARG A N 1
ATOM 1379 C CA . ARG A 1 189 ? -11.300 -9.710 11.101 1.00 95.00 189 ARG A CA 1
ATOM 1380 C C . ARG A 1 189 ? -11.837 -10.095 12.482 1.00 95.00 189 ARG A C 1
ATOM 1382 O O . ARG A 1 189 ? -12.941 -9.693 12.841 1.00 95.00 189 ARG A O 1
ATOM 1389 N N . ALA A 1 190 ? -11.061 -10.851 13.260 1.00 94.50 190 ALA A N 1
ATOM 1390 C CA . ALA A 1 190 ? -11.429 -11.218 14.625 1.00 94.50 190 ALA A CA 1
ATOM 1391 C C . ALA A 1 190 ? -11.515 -9.988 15.544 1.00 94.50 190 ALA A C 1
ATOM 1393 O O . ALA A 1 190 ? -12.475 -9.865 16.300 1.00 94.50 190 ALA A O 1
ATOM 1394 N N . ALA A 1 191 ? -10.566 -9.053 15.436 1.00 93.25 191 ALA A N 1
ATOM 1395 C CA . ALA A 1 191 ? -10.588 -7.805 16.198 1.00 93.25 191 ALA A CA 1
ATOM 1396 C C . ALA A 1 191 ? -11.824 -6.945 15.875 1.00 93.25 191 ALA A C 1
ATOM 1398 O O . ALA A 1 191 ? -12.464 -6.430 16.789 1.00 93.25 191 ALA A O 1
ATOM 1399 N N . HIS A 1 192 ? -12.205 -6.838 14.597 1.00 91.69 192 HIS A N 1
ATOM 1400 C CA . HIS A 1 192 ? -13.434 -6.149 14.199 1.00 91.69 192 HIS A CA 1
ATOM 1401 C C . HIS A 1 192 ? -14.685 -6.833 14.773 1.00 91.69 192 HIS A C 1
ATOM 1403 O O . HIS A 1 192 ? -15.557 -6.169 15.331 1.00 91.69 192 HIS A O 1
ATOM 1409 N N . ALA A 1 193 ? -14.773 -8.165 14.674 1.00 91.56 193 ALA A N 1
ATOM 1410 C CA . ALA A 1 193 ? -15.900 -8.922 15.220 1.00 91.56 193 ALA A CA 1
ATOM 1411 C C . ALA A 1 193 ? -16.034 -8.749 16.744 1.00 91.56 193 ALA A C 1
ATOM 1413 O O . ALA A 1 193 ? -17.143 -8.550 17.235 1.00 91.56 193 ALA A O 1
ATOM 1414 N N . ALA A 1 194 ? -14.915 -8.762 17.477 1.00 91.69 194 ALA A N 1
ATOM 1415 C CA . ALA A 1 194 ? -14.897 -8.502 18.916 1.00 91.69 194 ALA A CA 1
ATOM 1416 C C . ALA A 1 194 ? -15.405 -7.088 19.245 1.00 91.69 194 ALA A C 1
ATOM 1418 O O . ALA A 1 194 ? -16.297 -6.940 20.074 1.00 91.69 194 ALA A O 1
ATOM 1419 N N . ALA A 1 195 ? -14.936 -6.065 18.523 1.00 89.38 195 ALA A N 1
ATOM 1420 C CA . ALA A 1 195 ? -15.387 -4.687 18.726 1.00 89.38 195 ALA A CA 1
ATOM 1421 C C . ALA A 1 195 ? -16.904 -4.506 18.496 1.00 89.38 195 ALA A C 1
ATOM 1423 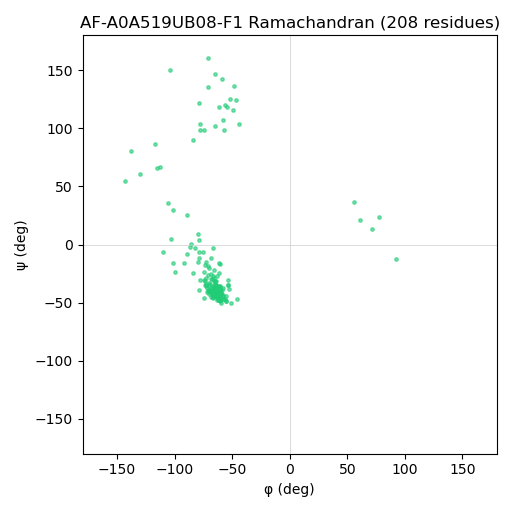O O . ALA A 1 195 ? -17.550 -3.725 19.193 1.00 89.38 195 ALA A O 1
ATOM 1424 N N . MET A 1 196 ? -17.487 -5.234 17.537 1.00 88.69 196 MET A N 1
ATOM 1425 C CA . MET A 1 196 ? -18.937 -5.224 17.289 1.00 88.69 196 MET A CA 1
ATOM 1426 C C . MET A 1 196 ? -19.732 -5.978 18.365 1.00 88.69 196 MET A C 1
ATOM 1428 O O . MET A 1 196 ? -20.844 -5.570 18.712 1.00 88.69 196 MET A O 1
ATOM 1432 N N . ALA A 1 197 ? -19.174 -7.065 18.903 1.00 86.56 197 ALA A N 1
ATOM 1433 C CA . ALA A 1 197 ? -19.786 -7.817 19.995 1.00 86.56 197 ALA A CA 1
ATOM 1434 C C . ALA A 1 197 ? -19.832 -6.991 21.291 1.00 86.56 197 ALA A C 1
ATOM 1436 O O . ALA A 1 197 ? -20.883 -6.931 21.927 1.00 86.56 197 ALA A O 1
ATOM 1437 N N . ASP A 1 198 ? -18.744 -6.291 21.626 1.00 83.06 198 ASP A N 1
ATOM 1438 C CA . ASP A 1 198 ? -18.667 -5.423 22.809 1.00 83.06 198 ASP A CA 1
ATOM 1439 C C . ASP A 1 198 ? -19.701 -4.288 22.750 1.00 83.06 198 ASP A C 1
ATOM 1441 O O . ASP A 1 198 ? -20.420 -4.046 23.719 1.00 83.06 198 ASP A O 1
ATOM 1445 N N . PHE A 1 199 ? -19.852 -3.643 21.586 1.00 77.12 199 PHE A N 1
ATOM 1446 C CA . PHE A 1 199 ? -20.878 -2.615 21.377 1.00 77.12 199 PHE A CA 1
ATOM 1447 C C . PHE A 1 199 ? -22.305 -3.158 21.569 1.00 77.12 199 PHE A C 1
ATOM 1449 O O . PHE A 1 199 ? -23.175 -2.468 22.096 1.00 77.12 199 PHE A O 1
ATOM 1456 N N . SER A 1 200 ? -22.550 -4.406 21.162 1.00 74.31 200 SER A N 1
ATOM 1457 C CA . SER A 1 200 ? -23.866 -5.045 21.288 1.00 74.31 200 SER A CA 1
ATOM 1458 C C . SER A 1 200 ? -24.187 -5.456 22.730 1.00 74.31 200 SER A C 1
ATOM 1460 O O . SER A 1 200 ? -25.352 -5.450 23.122 1.00 74.31 200 SER A O 1
ATOM 1462 N N . ALA A 1 201 ? -23.171 -5.802 23.526 1.00 72.25 201 ALA A N 1
ATOM 1463 C CA . ALA A 1 201 ? -23.330 -6.178 24.930 1.00 72.25 201 ALA A CA 1
ATOM 1464 C C . ALA A 1 201 ? -23.658 -4.975 25.834 1.00 72.25 201 ALA A C 1
ATOM 1466 O O . ALA A 1 201 ? -24.466 -5.110 26.750 1.00 72.25 201 ALA A O 1
ATOM 1467 N N . ASP A 1 202 ? -23.090 -3.799 25.548 1.00 66.88 202 ASP A N 1
ATOM 1468 C CA . ASP A 1 202 ? -23.340 -2.555 26.301 1.00 66.88 202 ASP A CA 1
ATOM 1469 C C . ASP A 1 202 ? -24.735 -1.953 26.019 1.00 66.88 202 ASP A C 1
ATOM 1471 O O . ASP A 1 202 ? -25.274 -1.169 26.797 1.00 66.88 202 ASP A O 1
ATOM 1475 N N . ALA A 1 203 ? -25.374 -2.364 24.918 1.00 62.28 203 ALA A N 1
ATOM 1476 C CA . ALA A 1 203 ? -26.726 -1.943 24.548 1.00 62.28 203 ALA A CA 1
ATOM 1477 C C . ALA A 1 203 ? -27.852 -2.735 25.255 1.00 62.28 203 ALA A C 1
ATOM 1479 O O . ALA A 1 203 ? -29.032 -2.436 25.049 1.00 62.28 203 ALA A O 1
ATOM 1480 N N . ALA A 1 204 ? -27.529 -3.744 26.076 1.00 56.41 204 ALA A N 1
ATOM 1481 C CA . ALA A 1 204 ? -28.525 -4.514 26.822 1.00 56.41 204 ALA A CA 1
ATOM 1482 C C . ALA A 1 204 ? -28.999 -3.737 28.074 1.00 56.41 204 ALA A C 1
ATOM 1484 O O . ALA A 1 204 ? -28.178 -3.409 28.932 1.00 56.41 204 ALA A O 1
ATOM 1485 N N . PRO A 1 205 ? -30.307 -3.438 28.230 1.00 58.50 205 PRO A N 1
ATOM 1486 C CA . PRO A 1 205 ? -30.797 -2.671 29.374 1.00 58.50 205 PRO A CA 1
ATOM 1487 C C . PRO A 1 205 ? -30.581 -3.434 30.693 1.00 58.50 205 PRO A C 1
ATOM 1489 O O . PRO A 1 205 ? -30.691 -4.665 30.713 1.00 58.50 205 PRO A O 1
ATOM 1492 N N . PRO A 1 206 ? -30.317 -2.732 31.814 1.00 62.75 206 PRO A N 1
ATOM 1493 C CA . PRO A 1 206 ? -30.151 -3.378 33.106 1.00 62.75 206 PRO A CA 1
ATOM 1494 C C . PRO A 1 206 ? -31.445 -4.100 33.476 1.00 62.75 206 PRO A C 1
ATOM 1496 O O . PRO A 1 206 ? -32.506 -3.491 33.625 1.00 62.75 206 PRO A O 1
ATOM 1499 N N . VAL A 1 207 ? -31.350 -5.420 33.623 1.00 66.88 207 VAL A N 1
ATOM 1500 C CA . VAL A 1 207 ? -32.433 -6.249 34.144 1.00 66.88 207 VAL A CA 1
ATOM 1501 C C . VAL A 1 207 ? -32.656 -5.837 35.600 1.00 66.88 207 VAL A C 1
ATOM 1503 O O . VAL A 1 207 ? -31.878 -6.205 36.482 1.00 66.88 207 VAL A O 1
ATOM 1506 N N . LEU A 1 208 ? -33.697 -5.038 35.845 1.00 63.16 208 LEU A N 1
ATOM 1507 C CA . LEU A 1 208 ? -34.216 -4.763 37.184 1.00 63.16 208 LEU A CA 1
ATOM 1508 C C . LEU A 1 208 ? -34.596 -6.106 37.816 1.00 63.16 208 LEU A C 1
ATOM 1510 O O . LEU A 1 208 ? -35.556 -6.752 37.396 1.00 63.16 208 LEU A O 1
ATOM 1514 N N . ARG A 1 209 ? -33.791 -6.557 38.783 1.00 55.97 209 ARG A N 1
ATOM 1515 C CA . ARG A 1 209 ? -34.128 -7.721 39.603 1.00 55.97 209 ARG A CA 1
ATOM 1516 C C . ARG A 1 209 ? -35.274 -7.342 40.557 1.00 55.97 209 ARG A C 1
ATOM 1518 O O . ARG A 1 209 ? -35.206 -6.246 41.115 1.00 55.97 209 ARG A O 1
ATOM 1525 N N . PRO A 1 210 ? -36.297 -8.205 40.703 1.00 69.88 210 PRO A N 1
ATOM 1526 C CA . PRO A 1 210 ? -37.423 -7.992 41.610 1.00 69.88 210 PRO A CA 1
ATOM 1527 C C . PRO A 1 210 ? -37.022 -8.084 43.086 1.00 69.88 210 PRO A C 1
ATOM 1529 O O . PRO A 1 210 ? -36.014 -8.769 43.388 1.00 69.88 210 PRO A O 1
#

pLDDT: mean 82.7, std 13.49, range [44.56, 97.62]

Solvent-accessible surface area (backbone atoms only — not comparable to full-atom values): 11104 Å² total; per-residue (Å²): 141,58,62,69,43,49,51,24,48,51,40,35,72,70,69,40,79,72,25,51,64,51,25,22,51,44,29,23,47,69,57,34,54,70,62,15,47,54,49,22,51,51,32,45,73,40,90,53,71,83,41,24,64,59,15,49,52,48,46,51,53,53,66,77,35,84,73,52,41,46,76,72,73,69,57,70,46,50,70,50,41,54,52,19,60,73,26,52,92,40,58,75,59,16,51,53,36,37,52,52,35,52,76,76,24,36,69,29,62,69,51,31,53,50,40,20,51,51,26,45,75,68,74,33,27,61,59,13,28,50,40,30,53,54,24,35,74,63,37,76,82,40,64,72,52,49,54,50,34,38,44,26,19,9,53,48,72,38,46,79,75,23,49,69,53,52,63,62,41,57,86,74,41,58,71,70,60,47,52,52,49,51,52,52,32,53,52,35,36,50,52,40,53,50,57,53,49,55,59,57,60,72,67,56,75,84,80,80,78,132

Radius of gyration: 24.28 Å; Cα contacts (8 Å, |Δi|>4): 232; chains: 1; bounding box: 68×38×78 Å

Sequence (210 aa):
MCAAAAQLGLAAAHNLATARPAQAWALALAGQPDSARAVAQRLVAGPDTKQRPVGQQLLAALAASPNLAAPARPVVGNVLLAKAQQAEPRPAQATKLYQQLLATAPFNEKAVLAAARFYATQRRPSDAYEALRLGLVENPASLPLEQAFVLAAADAGLAELAQPALEQLRPRLDPAAYANLLAQFAARRAAHAAAMADFSADAAPPVLRP

Mean predicted aligned error: 14.47 Å

Secondary structure (DSSP, 8-state):
--HHHHHHHHHHHTT-TTHHHHHHHHHHHTT-HHHHHHHHHHHHSSS-TTTHHHHHHHHHHHHH-TT---S-PPPTTHHHHHHHHHTTTSHHHHHHHHHHHHHH-TT-HHHHHHHHHHHHHTT-HHHHHHHHHHHHHH-TT-HHHHHHHHHHHHHTT-GGGGHHHHHHHTTTS-HHHHHHHHHHHHHHHHHHHHHHHHHHHHTSPP----

Foldseek 3Di:
DCVLLVVLVVVVVVVPVVSLLVSLLVCLQQVNLVVSLVSLVCQLVDPPPVSNVSSVVSNVVSVVCVPSHDVNPQQWCNVLLVVLVVCLVPLVRNLVSLVVSCVGPLCPPVSLCSSLVSCVVVLNLVSSLVSLVSSCVNVVPDPVSLLSNCLSCLLVLNNVVSVVSLVVCVVVDDPVVSVVSVVSSVVSNVVNVVVVVVVVVVPDDDDPDD

Nearest PDB structures (foldseek):
  8ye5-assembly1_B  TM=7.580E-01  e=1.285E-01  Dehalobacter sp.
  7ayw-assembly1_A  TM=7.179E-01  e=1.227E-01  Shigella flexneri
  5lyn-assembly1_B  TM=7.041E-01  e=1.346E-01  Saccharomyces cerevisiae
  7b1u-assembly1_A  TM=7.120E-01  e=1.952E-01  Shigella flexneri
  7o6s-assembly1_A  TM=7.102E-01  e=1.952E-01  Shigella flexneri